Protein AF-A0A822C778-F1 (afdb_monomer_lite)

Foldseek 3Di:
DCVCCQWQVNPPVNQVVQADPVVRDGDDPADPVLVVQVVVCVVPPNDGDDDPPDDLVSNVVVCVVRSPPPVSNCVVCVVVVPHPVNVVQQAPDPVLNVLQCLLQPLPPPPDPCSVVVLVVVVVLLVLLCVLLVVVPPVVVVVCVVCVPDPPDDDDDDDPVVVVNLVSLVVSLVVLVVSLVSNCVSGSDNVVQVPDPLNVLSVLLSVLSVVLNVCVVPPPDDDPPVVVVVNVVSSVSNNCSVVNVVSSDVVNVVVVVVVVVVVVVVVVCVVVVVPD

Radius of gyration: 27.26 Å; chains: 1; bounding box: 58×45×92 Å

Structure (mmCIF, N/CA/C/O backbone):
data_AF-A0A822C778-F1
#
_entry.id   AF-A0A822C778-F1
#
loop_
_atom_site.group_PDB
_atom_site.id
_atom_site.type_symbol
_atom_site.label_atom_id
_atom_site.label_alt_id
_atom_site.label_comp_id
_atom_site.label_asym_id
_atom_site.label_entity_id
_atom_site.label_seq_id
_atom_site.pdbx_PDB_ins_code
_atom_site.Cartn_x
_atom_site.Cartn_y
_atom_site.Cartn_z
_atom_site.occupancy
_atom_site.B_iso_or_equiv
_atom_site.auth_seq_id
_atom_site.auth_comp_id
_atom_site.auth_asym_id
_atom_site.auth_atom_id
_atom_site.pdbx_PDB_model_num
ATOM 1 N N . LEU A 1 1 ? 27.179 4.981 -33.009 1.00 74.81 1 LEU A N 1
ATOM 2 C CA . LEU A 1 1 ? 26.754 3.559 -32.919 1.00 74.81 1 LEU A CA 1
ATOM 3 C C . LEU A 1 1 ? 27.813 2.653 -32.285 1.00 74.81 1 LEU A C 1
ATOM 5 O O . LEU A 1 1 ? 27.517 2.083 -31.249 1.00 74.81 1 LEU A O 1
ATOM 9 N N . LYS A 1 2 ? 29.047 2.562 -32.816 1.00 79.75 2 LYS A N 1
ATOM 10 C CA . LYS A 1 2 ? 30.117 1.688 -32.263 1.00 79.75 2 LYS A CA 1
ATOM 11 C C . LYS A 1 2 ? 30.561 2.001 -30.821 1.00 79.75 2 LYS A C 1
ATOM 13 O O . LYS A 1 2 ? 31.257 1.198 -30.221 1.00 79.75 2 LYS A O 1
ATOM 18 N N . ILE A 1 3 ? 30.145 3.148 -30.284 1.00 81.69 3 ILE A N 1
ATOM 19 C CA . ILE A 1 3 ? 30.421 3.596 -28.910 1.00 81.69 3 ILE A CA 1
ATOM 20 C C . ILE A 1 3 ? 29.820 2.629 -27.872 1.00 81.69 3 ILE A C 1
ATOM 22 O O . ILE A 1 3 ? 30.417 2.424 -26.823 1.00 81.69 3 ILE A O 1
ATOM 26 N N . PHE A 1 4 ? 28.681 1.993 -28.178 1.00 87.06 4 PHE A N 1
ATOM 27 C CA . PHE A 1 4 ? 27.997 1.060 -27.273 1.00 87.06 4 PHE A CA 1
ATOM 28 C C . PHE A 1 4 ? 27.802 -0.312 -27.938 1.00 87.06 4 PHE A C 1
ATOM 30 O O . PHE A 1 4 ? 26.701 -0.608 -28.402 1.00 87.06 4 PHE A O 1
ATOM 37 N N . PRO A 1 5 ? 28.842 -1.160 -28.024 1.00 87.25 5 PRO A N 1
ATOM 38 C CA . PRO A 1 5 ? 28.809 -2.403 -28.803 1.00 87.25 5 PRO A CA 1
ATOM 39 C C . PRO A 1 5 ? 27.816 -3.454 -28.281 1.00 87.25 5 PRO A C 1
ATOM 41 O O . PRO A 1 5 ? 27.383 -4.307 -29.048 1.00 87.25 5 PRO A O 1
ATOM 44 N N . GLU A 1 6 ? 27.416 -3.378 -27.011 1.00 87.75 6 GLU A N 1
ATOM 45 C CA . GLU A 1 6 ? 26.473 -4.324 -26.389 1.00 87.75 6 GLU A CA 1
ATOM 46 C C . GLU A 1 6 ? 25.018 -4.144 -26.858 1.00 87.75 6 GLU A C 1
ATOM 48 O O . GLU A 1 6 ? 24.211 -5.086 -26.871 1.00 87.75 6 GLU A O 1
ATOM 53 N N . THR A 1 7 ? 24.696 -2.926 -27.292 1.00 91.75 7 THR A N 1
ATOM 54 C CA . THR A 1 7 ? 23.357 -2.522 -27.726 1.00 91.75 7 THR A CA 1
ATOM 55 C C . THR A 1 7 ? 22.989 -3.106 -29.090 1.00 91.75 7 THR A C 1
ATOM 57 O O . THR A 1 7 ? 23.858 -3.482 -29.881 1.00 91.75 7 THR A O 1
ATOM 60 N N . LEU A 1 8 ? 21.692 -3.148 -29.413 1.00 92.38 8 LEU A N 1
ATOM 61 C CA . LEU A 1 8 ? 21.212 -3.692 -30.686 1.00 92.38 8 LEU A CA 1
ATOM 62 C C . LEU A 1 8 ? 21.803 -2.937 -31.884 1.00 92.38 8 LEU A C 1
ATOM 64 O O . LEU A 1 8 ? 22.260 -3.567 -32.833 1.00 92.38 8 LEU A O 1
ATOM 68 N N . LEU A 1 9 ? 21.820 -1.600 -31.842 1.00 91.00 9 LEU A N 1
ATOM 69 C CA . LEU A 1 9 ? 22.341 -0.778 -32.942 1.00 91.00 9 LEU A CA 1
ATOM 70 C C . LEU A 1 9 ? 23.875 -0.717 -32.963 1.00 91.00 9 LEU A C 1
ATOM 72 O O . LEU A 1 9 ? 24.475 -0.526 -34.026 1.00 91.00 9 LEU A O 1
ATOM 76 N N . GLY A 1 10 ? 24.529 -0.857 -31.810 1.00 89.00 10 GLY A N 1
ATOM 77 C CA . GLY A 1 10 ? 25.987 -0.893 -31.728 1.00 89.00 10 GLY A CA 1
ATOM 78 C C . GLY A 1 10 ? 26.583 -2.193 -32.259 1.00 89.00 10 GLY A C 1
ATOM 79 O O . GLY A 1 10 ? 27.606 -2.151 -32.946 1.00 89.00 10 GLY A O 1
ATOM 80 N N . ASN A 1 11 ? 25.909 -3.319 -32.023 1.00 91.88 11 ASN A N 1
ATOM 81 C CA . ASN A 1 11 ? 26.338 -4.641 -32.461 1.00 91.88 11 ASN A CA 1
ATOM 82 C C . ASN A 1 11 ? 26.018 -4.880 -33.949 1.00 91.88 11 ASN A C 1
ATOM 84 O O . ASN A 1 11 ? 24.866 -4.777 -34.373 1.00 91.88 11 ASN A O 1
ATOM 88 N N . GLU A 1 12 ? 27.035 -5.204 -34.752 1.00 89.25 12 GLU A N 1
ATOM 89 C CA . GLU A 1 12 ? 26.867 -5.388 -36.200 1.00 89.25 12 GLU A CA 1
ATOM 90 C C . GLU A 1 12 ? 26.022 -6.621 -36.535 1.00 89.25 12 GLU A C 1
ATOM 92 O O . GLU A 1 12 ? 25.148 -6.540 -37.399 1.00 89.25 12 GLU A O 1
ATOM 97 N N . ASP A 1 13 ? 26.216 -7.720 -35.806 1.00 91.19 13 ASP A N 1
ATOM 98 C CA . ASP A 1 13 ? 25.500 -8.977 -36.025 1.00 91.19 13 ASP A CA 1
ATOM 99 C C . ASP A 1 13 ? 24.016 -8.837 -35.678 1.00 91.19 13 ASP A C 1
ATOM 101 O O . ASP A 1 13 ? 23.152 -9.266 -36.446 1.00 91.19 13 ASP A O 1
ATOM 105 N N . LYS A 1 14 ? 23.705 -8.160 -34.562 1.00 90.56 14 LYS A N 1
ATOM 106 C CA . LYS A 1 14 ? 22.314 -7.926 -34.137 1.00 90.56 14 LYS A CA 1
ATOM 107 C C . LYS A 1 14 ? 21.570 -7.011 -35.111 1.00 90.56 14 LYS A C 1
ATOM 109 O O . LYS A 1 14 ? 20.457 -7.342 -35.519 1.00 90.56 14 LYS A O 1
ATOM 114 N N . ARG A 1 15 ? 22.158 -5.875 -35.520 1.00 91.88 15 ARG A N 1
ATOM 115 C CA . ARG A 1 15 ? 21.466 -4.931 -36.421 1.00 91.88 15 ARG A CA 1
ATOM 116 C C . ARG A 1 15 ? 21.325 -5.455 -37.846 1.00 91.88 15 ARG A C 1
ATOM 118 O O . ARG A 1 15 ? 20.373 -5.079 -38.525 1.00 91.88 15 ARG A O 1
ATOM 125 N N . ARG A 1 16 ? 22.232 -6.327 -38.308 1.00 91.44 16 ARG A N 1
ATOM 126 C CA . ARG A 1 16 ? 22.191 -6.901 -39.665 1.00 91.44 16 ARG A CA 1
ATOM 127 C C . ARG A 1 16 ? 20.884 -7.644 -39.945 1.00 91.44 16 ARG A C 1
ATOM 129 O O . ARG A 1 16 ? 20.418 -7.616 -41.079 1.00 91.44 16 ARG A O 1
ATOM 136 N N . LEU A 1 17 ? 20.263 -8.227 -38.917 1.00 91.00 17 LEU A N 1
ATOM 137 C CA . LEU A 1 17 ? 18.956 -8.891 -39.006 1.00 91.00 17 LEU A CA 1
ATOM 138 C C . LEU A 1 17 ? 17.818 -7.951 -39.449 1.00 91.00 17 LEU A C 1
ATOM 140 O O . LEU A 1 17 ? 16.804 -8.421 -39.954 1.00 91.00 17 LEU A O 1
ATOM 144 N N . PHE A 1 18 ? 17.990 -6.637 -39.283 1.00 92.06 18 PHE A N 1
ATOM 145 C CA . PHE A 1 18 ? 16.996 -5.610 -39.609 1.00 92.06 18 PHE A CA 1
ATOM 146 C C . PHE A 1 18 ? 17.342 -4.815 -40.876 1.00 92.06 18 PHE A C 1
ATOM 148 O O . PHE A 1 18 ? 16.690 -3.812 -41.170 1.00 92.06 18 PHE A O 1
ATOM 155 N N . TYR A 1 19 ? 18.382 -5.217 -41.613 1.00 93.44 19 TYR A N 1
ATOM 156 C CA . TYR A 1 19 ? 18.812 -4.527 -42.826 1.00 93.44 19 TYR A CA 1
ATOM 157 C C . TYR A 1 19 ? 17.979 -4.960 -44.037 1.00 93.44 19 TYR A C 1
ATOM 159 O O . TYR A 1 19 ? 17.921 -6.141 -44.380 1.00 93.44 19 TYR A O 1
ATOM 167 N N . ASP A 1 20 ? 17.358 -3.995 -44.710 1.00 93.06 20 ASP A N 1
ATOM 168 C CA . ASP A 1 20 ? 16.656 -4.218 -45.968 1.00 93.06 20 ASP A CA 1
ATOM 169 C C . ASP A 1 20 ? 17.617 -4.005 -47.145 1.00 93.06 20 ASP A C 1
ATOM 171 O O . ASP A 1 20 ? 17.981 -2.875 -47.481 1.00 93.06 20 ASP A O 1
ATOM 175 N N . ASN A 1 21 ? 18.000 -5.103 -47.802 1.00 90.94 21 ASN A N 1
ATOM 176 C CA . ASN A 1 21 ? 18.893 -5.079 -48.964 1.00 90.94 21 ASN A CA 1
ATOM 177 C C . ASN A 1 21 ? 18.329 -4.289 -50.155 1.00 90.94 21 ASN A C 1
ATOM 179 O O . ASN A 1 21 ? 19.109 -3.856 -50.997 1.00 90.94 21 ASN A O 1
ATOM 183 N N . LYS A 1 22 ? 17.003 -4.122 -50.265 1.00 91.62 22 LYS A N 1
ATOM 184 C CA . LYS A 1 22 ? 16.382 -3.405 -51.392 1.00 91.62 22 LYS A CA 1
ATOM 185 C C . LYS A 1 22 ? 16.420 -1.895 -51.203 1.00 91.62 22 LYS A C 1
ATOM 187 O O . LYS A 1 22 ? 16.571 -1.161 -52.172 1.00 91.62 22 LYS A O 1
ATOM 192 N N . LEU A 1 23 ? 16.246 -1.442 -49.964 1.00 90.44 23 LEU A N 1
ATOM 193 C CA . LEU A 1 23 ? 16.168 -0.022 -49.614 1.00 90.44 23 LEU A CA 1
ATOM 194 C C . LEU A 1 23 ? 17.473 0.516 -49.010 1.00 90.44 23 LEU A C 1
ATOM 196 O O . LEU A 1 23 ? 17.565 1.703 -48.712 1.00 90.44 23 LEU A O 1
ATOM 200 N N . HIS A 1 24 ? 18.469 -0.352 -48.821 1.00 91.31 24 HIS A N 1
ATOM 201 C CA . HIS A 1 24 ? 19.757 -0.052 -48.198 1.00 91.31 24 HIS A CA 1
ATOM 202 C C . HIS A 1 24 ? 19.654 0.634 -46.826 1.00 91.31 24 HIS A C 1
ATOM 204 O O . HIS A 1 24 ? 20.524 1.417 -46.443 1.00 91.31 24 HIS A O 1
ATOM 210 N N . LEU A 1 25 ? 18.609 0.314 -46.058 1.00 92.69 25 LEU A N 1
ATOM 211 C CA . LEU A 1 25 ? 18.320 0.919 -44.758 1.00 92.69 25 LEU A CA 1
ATOM 212 C C . LEU A 1 25 ? 17.956 -0.133 -43.714 1.00 92.69 25 LEU A C 1
ATOM 214 O O . LEU A 1 25 ? 17.505 -1.229 -44.041 1.00 92.69 25 LEU A O 1
ATOM 218 N N . TYR A 1 26 ? 18.141 0.214 -42.443 1.00 91.62 26 TYR A N 1
ATOM 219 C CA . TYR A 1 26 ? 17.667 -0.606 -41.332 1.00 91.62 26 TYR A CA 1
ATOM 220 C C . TYR A 1 26 ? 16.214 -0.255 -41.030 1.00 91.62 26 TYR A C 1
ATOM 222 O O . TYR A 1 26 ? 15.892 0.916 -40.818 1.00 91.62 26 TYR A O 1
ATOM 230 N N . ARG A 1 27 ? 15.335 -1.259 -41.003 1.00 91.69 27 ARG A N 1
ATOM 231 C CA . ARG A 1 27 ? 13.906 -1.062 -40.760 1.00 91.69 27 ARG A CA 1
ATOM 232 C C . ARG A 1 27 ? 13.505 -1.636 -39.410 1.00 91.69 27 ARG A C 1
ATOM 234 O O . ARG A 1 27 ? 13.595 -2.837 -39.175 1.00 91.69 27 ARG A O 1
ATOM 241 N N . PHE A 1 28 ? 12.967 -0.768 -38.564 1.00 91.94 28 PHE A N 1
ATOM 242 C CA . PHE A 1 28 ? 12.412 -1.126 -37.265 1.00 91.94 28 PHE A CA 1
ATOM 243 C C . PHE A 1 28 ? 10.936 -0.741 -37.230 1.00 91.94 28 PHE A C 1
ATOM 245 O O . PHE A 1 28 ? 10.589 0.415 -37.456 1.00 91.94 28 PHE A O 1
ATOM 252 N N . ASN A 1 29 ? 10.056 -1.708 -36.965 1.00 89.81 29 ASN A N 1
ATOM 253 C CA . ASN A 1 29 ? 8.624 -1.455 -36.795 1.00 89.81 29 ASN A CA 1
ATOM 254 C C . ASN A 1 29 ? 8.323 -1.211 -35.307 1.00 89.81 29 ASN A C 1
ATOM 256 O O . ASN A 1 29 ? 7.827 -2.098 -34.613 1.00 89.81 29 ASN A O 1
ATOM 260 N N . ARG A 1 30 ? 8.763 -0.056 -34.797 1.00 89.94 30 ARG A N 1
ATOM 261 C CA . ARG A 1 30 ? 8.798 0.298 -33.366 1.00 89.94 30 ARG A CA 1
ATOM 262 C C . ARG A 1 30 ? 8.326 1.736 -33.149 1.00 89.94 30 ARG A C 1
ATOM 264 O O . ARG A 1 30 ? 8.077 2.450 -34.120 1.00 89.94 30 ARG A O 1
ATOM 271 N N . HIS A 1 31 ? 8.182 2.154 -31.892 1.00 86.94 31 HIS A N 1
ATOM 272 C CA . HIS A 1 31 ? 7.591 3.450 -31.570 1.00 86.94 31 HIS A CA 1
ATOM 273 C C . HIS A 1 31 ? 8.491 4.621 -32.033 1.00 86.94 31 HIS A C 1
ATOM 275 O O . HIS A 1 31 ? 9.587 4.799 -31.492 1.00 86.94 31 HIS A O 1
ATOM 281 N N . PRO A 1 32 ? 8.050 5.463 -32.988 1.00 87.56 32 PRO A N 1
ATOM 282 C CA . PRO A 1 32 ? 8.909 6.476 -33.608 1.00 87.56 32 PRO A CA 1
ATOM 283 C C . PRO A 1 32 ? 9.371 7.545 -32.612 1.00 87.56 32 PRO A C 1
ATOM 285 O O . PRO A 1 32 ? 10.554 7.861 -32.560 1.00 87.56 32 PRO A O 1
ATOM 288 N N . SER A 1 33 ? 8.479 8.018 -31.739 1.00 85.31 33 SER A N 1
ATOM 289 C CA . SER A 1 33 ? 8.813 9.032 -30.727 1.00 85.31 33 SER A CA 1
ATOM 290 C C . SER A 1 33 ? 9.803 8.538 -29.662 1.00 85.31 33 SER A C 1
ATOM 292 O O . SER A 1 33 ? 10.497 9.345 -29.059 1.00 85.31 33 SER A O 1
ATOM 294 N N . ILE A 1 34 ? 9.894 7.219 -29.425 1.00 89.81 34 ILE A N 1
ATOM 295 C CA . ILE A 1 34 ? 10.874 6.645 -28.482 1.00 89.81 34 ILE A CA 1
ATOM 296 C C . ILE A 1 34 ? 12.232 6.517 -29.163 1.00 89.81 34 ILE A C 1
ATOM 298 O O . ILE A 1 34 ? 13.269 6.717 -28.534 1.00 89.81 34 ILE A O 1
ATOM 302 N N . PHE A 1 35 ? 12.236 6.216 -30.463 1.00 92.62 35 PHE A N 1
ATOM 303 C CA . PHE A 1 35 ? 13.466 6.086 -31.230 1.00 92.62 35 PHE A CA 1
ATOM 304 C C . PHE A 1 35 ? 14.301 7.372 -31.228 1.00 92.62 35 PHE A C 1
ATOM 306 O O . PHE A 1 35 ? 15.525 7.286 -31.223 1.00 92.62 35 PHE A O 1
ATOM 313 N N . GLU A 1 36 ? 13.676 8.549 -31.150 1.00 88.31 36 GLU A N 1
ATOM 314 C CA . GLU A 1 36 ? 14.391 9.822 -30.977 1.00 88.31 36 GLU A CA 1
ATOM 315 C C . GLU A 1 36 ? 15.251 9.829 -29.707 1.00 88.31 36 GLU A C 1
ATOM 317 O O . GLU A 1 36 ? 16.433 10.168 -29.763 1.00 88.31 36 GLU A O 1
ATOM 322 N N . SER A 1 37 ? 14.708 9.358 -28.582 1.00 87.69 37 SER A N 1
ATOM 323 C CA . SER A 1 37 ? 15.446 9.199 -27.324 1.00 87.69 37 SER A CA 1
ATOM 324 C C . SER A 1 37 ? 16.566 8.168 -27.424 1.00 87.69 37 SER A C 1
ATOM 326 O O . SER A 1 37 ? 17.656 8.377 -26.892 1.00 87.69 37 SER A O 1
ATOM 328 N N . ILE A 1 38 ? 16.315 7.060 -28.126 1.00 90.25 38 ILE A N 1
ATOM 329 C CA . ILE A 1 38 ? 17.324 6.023 -28.371 1.00 90.25 38 ILE A CA 1
ATOM 330 C C . ILE A 1 38 ? 18.462 6.585 -29.217 1.00 90.25 38 ILE A C 1
ATOM 332 O O . ILE A 1 38 ? 19.625 6.362 -28.902 1.00 90.25 38 ILE A O 1
ATOM 336 N N . LEU A 1 39 ? 18.157 7.345 -30.267 1.00 89.06 39 LEU A N 1
ATOM 337 C CA . LEU A 1 39 ? 19.161 7.985 -31.105 1.00 89.06 39 LEU A CA 1
ATOM 338 C C . LEU A 1 39 ? 19.956 9.023 -30.308 1.00 89.06 39 LEU A C 1
ATOM 340 O O . LEU A 1 39 ? 21.185 9.046 -30.393 1.00 89.06 39 LEU A O 1
ATOM 344 N N . TYR A 1 40 ? 19.267 9.825 -29.492 1.00 85.94 40 TYR A N 1
ATOM 345 C CA . TYR A 1 40 ? 19.878 10.815 -28.612 1.00 85.94 40 TYR A CA 1
ATOM 346 C C . TYR A 1 40 ? 20.906 10.185 -27.666 1.00 85.94 40 TYR A C 1
ATOM 348 O O . TYR A 1 40 ? 21.988 10.742 -27.516 1.00 85.94 40 TYR A O 1
ATOM 356 N N . TYR A 1 41 ? 20.636 8.989 -27.138 1.00 87.25 41 TYR A N 1
ATOM 357 C CA . TYR A 1 41 ? 21.581 8.223 -26.317 1.00 87.25 41 TYR A CA 1
ATOM 358 C C . TYR A 1 41 ? 22.898 7.875 -27.035 1.00 87.25 41 TYR A C 1
ATOM 360 O O . TYR A 1 41 ? 23.964 7.863 -26.415 1.00 87.25 41 TYR A O 1
ATOM 368 N N . TYR A 1 42 ? 22.866 7.619 -28.348 1.00 85.94 42 TYR A N 1
ATOM 369 C CA . TYR A 1 42 ? 24.095 7.397 -29.124 1.00 85.94 42 TYR A CA 1
ATOM 370 C C . TYR A 1 42 ? 24.790 8.694 -29.537 1.00 85.94 42 TYR A C 1
ATOM 372 O O . TYR A 1 42 ? 26.001 8.669 -29.761 1.00 85.94 42 TYR A O 1
ATOM 380 N N . LEU A 1 43 ? 24.036 9.785 -29.708 1.00 85.25 43 LEU A N 1
ATOM 381 C CA . LEU A 1 43 ? 24.564 11.101 -30.079 1.00 85.25 43 LEU A CA 1
ATOM 382 C C . LEU A 1 43 ? 25.217 11.801 -28.883 1.00 85.25 43 LEU A C 1
ATOM 384 O O . LEU A 1 43 ? 26.266 12.419 -29.034 1.00 85.25 43 LEU A O 1
ATOM 388 N N . ASN A 1 44 ? 24.614 11.655 -27.706 1.00 79.12 44 ASN A N 1
ATOM 389 C CA . ASN A 1 44 ? 25.070 12.179 -26.428 1.00 79.12 44 ASN A CA 1
ATOM 390 C C . ASN A 1 44 ? 25.370 10.984 -25.521 1.00 79.12 44 ASN A C 1
ATOM 392 O O . ASN A 1 44 ? 24.452 10.462 -24.887 1.00 79.12 44 ASN A O 1
ATOM 396 N N . PRO A 1 45 ? 26.627 10.510 -25.496 1.00 79.56 45 PRO A N 1
ATOM 397 C CA . PRO A 1 45 ? 26.976 9.220 -24.922 1.00 79.56 45 PRO A CA 1
ATOM 398 C C . PRO A 1 45 ? 26.435 9.061 -23.501 1.00 79.56 45 PRO A C 1
ATOM 400 O O . PRO A 1 45 ? 26.861 9.755 -22.583 1.00 79.56 45 PRO A O 1
ATOM 403 N N . GLY A 1 46 ? 25.498 8.129 -23.327 1.00 69.94 46 GLY A N 1
ATOM 404 C CA . GLY A 1 46 ? 24.976 7.773 -22.010 1.00 69.94 46 GLY A CA 1
ATOM 405 C C . GLY A 1 46 ? 23.780 8.599 -21.538 1.00 69.94 46 GLY A C 1
ATOM 406 O O . GLY A 1 46 ? 23.153 8.204 -20.560 1.00 69.94 46 GLY A O 1
ATOM 407 N N . ILE A 1 47 ? 23.419 9.691 -22.220 1.00 77.12 47 ILE A N 1
ATOM 408 C CA . ILE A 1 47 ? 22.274 10.518 -21.827 1.00 77.12 47 ILE A CA 1
ATOM 409 C C . ILE A 1 47 ? 21.014 9.967 -22.483 1.00 77.12 47 ILE A C 1
ATOM 411 O O . ILE A 1 47 ? 20.840 10.034 -23.697 1.00 77.12 47 ILE A O 1
ATOM 415 N N . LEU A 1 48 ? 20.113 9.450 -21.661 1.00 82.88 48 LEU A N 1
ATOM 416 C CA . LEU A 1 48 ? 18.809 8.971 -22.086 1.00 82.88 48 LEU A CA 1
ATOM 417 C C . LEU A 1 48 ? 17.734 9.921 -21.543 1.00 82.88 48 LEU A C 1
ATOM 419 O O . LEU A 1 48 ? 17.873 10.460 -20.453 1.00 82.88 48 LEU A O 1
ATOM 423 N N . ILE A 1 49 ? 16.682 10.185 -22.315 1.00 78.19 49 ILE A N 1
ATOM 424 C CA . ILE A 1 49 ? 15.588 11.071 -21.893 1.00 78.19 49 ILE A CA 1
ATOM 425 C C . ILE A 1 49 ? 14.279 10.422 -22.316 1.00 78.19 49 ILE A C 1
ATOM 427 O O . ILE A 1 49 ? 14.086 10.149 -23.501 1.00 78.19 49 ILE A O 1
ATOM 431 N N . ARG A 1 50 ? 13.369 10.184 -21.371 1.00 81.88 50 ARG A N 1
ATOM 432 C CA . ARG A 1 50 ? 12.024 9.696 -21.686 1.00 81.88 50 ARG A CA 1
ATOM 433 C C . ARG A 1 50 ? 11.161 10.852 -22.208 1.00 81.88 50 ARG A C 1
ATOM 435 O O . ARG A 1 50 ? 11.076 11.880 -21.534 1.00 81.88 50 ARG A O 1
ATOM 442 N N . PRO A 1 51 ? 10.488 10.715 -23.363 1.00 81.25 51 PRO A N 1
ATOM 443 C CA . PRO A 1 51 ? 9.569 11.743 -23.832 1.00 81.25 51 PRO A CA 1
ATOM 444 C C . PRO A 1 51 ? 8.374 11.887 -22.873 1.00 81.25 51 PRO A C 1
ATOM 446 O O . PRO A 1 51 ? 7.850 10.880 -22.393 1.00 81.25 51 PRO A O 1
ATOM 449 N N . PRO A 1 52 ? 7.892 13.114 -22.606 1.00 71.50 52 PRO A N 1
ATOM 450 C CA . PRO A 1 52 ? 6.912 13.369 -21.544 1.00 71.50 52 PRO A CA 1
ATOM 451 C C . PRO A 1 52 ? 5.535 12.742 -21.805 1.00 71.50 52 PRO A C 1
ATOM 453 O O . PRO A 1 52 ? 4.783 12.491 -20.871 1.00 71.50 52 PRO A O 1
ATOM 456 N N . HIS A 1 53 ? 5.208 12.481 -23.071 1.00 77.69 53 HIS A N 1
ATOM 457 C CA . HIS A 1 53 ? 3.948 11.882 -23.515 1.00 77.69 53 HIS A CA 1
ATOM 458 C C . HIS A 1 53 ? 3.989 10.346 -23.566 1.00 77.69 53 HIS A C 1
ATOM 460 O O . HIS A 1 53 ? 3.008 9.726 -23.963 1.00 77.69 53 HIS A O 1
ATOM 466 N N . ILE A 1 54 ? 5.121 9.729 -23.210 1.00 76.62 54 ILE A N 1
ATOM 467 C CA . ILE A 1 54 ? 5.336 8.285 -23.322 1.00 76.62 54 ILE A CA 1
ATOM 468 C C . ILE A 1 54 ? 5.385 7.680 -21.934 1.00 76.62 54 ILE A C 1
ATOM 470 O O . ILE A 1 54 ? 6.188 8.082 -21.095 1.00 76.62 54 ILE A O 1
ATOM 474 N N . GLU A 1 55 ? 4.543 6.685 -21.705 1.00 72.50 55 GLU A N 1
ATOM 475 C CA . GLU A 1 55 ? 4.469 5.964 -20.440 1.00 72.50 55 GLU A CA 1
ATOM 476 C C . GLU A 1 55 ? 5.744 5.164 -20.163 1.00 72.50 55 GLU A C 1
ATOM 478 O O . GLU A 1 55 ? 6.383 4.626 -21.071 1.00 72.50 55 GLU A O 1
ATOM 483 N N . SER A 1 56 ? 6.104 5.061 -18.883 1.00 71.25 56 SER A N 1
ATOM 484 C CA . SER A 1 56 ? 7.338 4.411 -18.446 1.00 71.25 56 SER A CA 1
ATOM 485 C C . SER A 1 56 ? 7.425 2.950 -18.888 1.00 71.25 56 SER A C 1
ATOM 487 O O . SER A 1 56 ? 8.479 2.526 -19.340 1.00 71.25 56 SER A O 1
ATOM 489 N N . GLU A 1 57 ? 6.329 2.185 -18.830 1.00 70.38 57 GLU A N 1
ATOM 490 C CA . GLU A 1 57 ? 6.324 0.764 -19.221 1.00 70.38 57 GLU A CA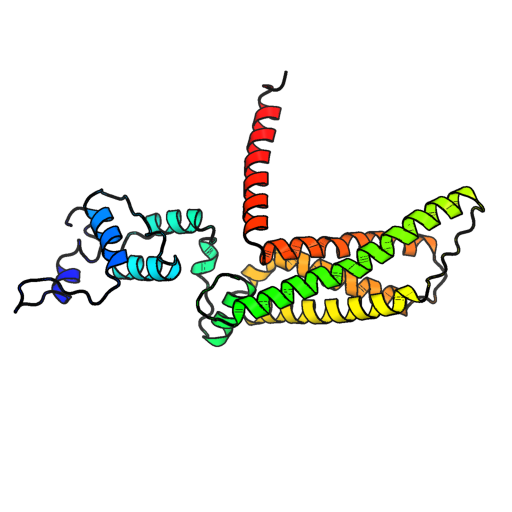 1
ATOM 491 C C . GLU A 1 57 ? 6.648 0.578 -20.712 1.00 70.38 57 GLU A C 1
ATOM 493 O O . GLU A 1 57 ? 7.557 -0.179 -21.053 1.00 70.38 57 GLU A O 1
ATOM 498 N N . ILE A 1 58 ? 6.000 1.356 -21.587 1.00 76.62 58 ILE A N 1
ATOM 499 C CA . ILE A 1 58 ? 6.267 1.353 -23.035 1.00 76.62 58 ILE A CA 1
ATOM 500 C C . ILE A 1 58 ? 7.725 1.750 -23.307 1.00 76.62 58 ILE A C 1
ATOM 502 O O . ILE A 1 58 ? 8.399 1.153 -24.148 1.00 76.62 58 ILE A O 1
ATOM 506 N N . PHE A 1 59 ? 8.235 2.736 -22.566 1.00 84.00 59 PHE A N 1
ATOM 507 C CA . PHE A 1 59 ? 9.623 3.167 -22.673 1.00 84.00 59 PHE A CA 1
ATOM 508 C C . PHE A 1 59 ? 10.607 2.065 -22.246 1.00 84.00 59 PHE A C 1
ATOM 510 O O . PHE A 1 59 ? 11.553 1.791 -22.981 1.00 84.00 59 PHE A O 1
ATOM 517 N N . TYR A 1 60 ? 10.375 1.373 -21.125 1.00 80.81 60 TYR A N 1
ATOM 518 C CA . TYR A 1 60 ? 11.226 0.262 -20.674 1.00 80.81 60 TYR A CA 1
ATOM 519 C C . TYR A 1 60 ? 11.223 -0.922 -21.642 1.00 80.81 60 TYR A C 1
ATOM 521 O O . TYR A 1 60 ? 12.276 -1.515 -21.885 1.00 80.81 60 TYR A O 1
ATOM 529 N N . ASP A 1 61 ? 10.071 -1.259 -22.220 1.00 81.94 61 ASP A N 1
ATOM 530 C CA . ASP A 1 61 ? 9.979 -2.318 -23.225 1.00 81.94 61 ASP A CA 1
ATOM 531 C C . ASP A 1 61 ? 10.770 -1.970 -24.492 1.00 81.94 61 ASP A C 1
ATOM 533 O O . ASP A 1 61 ? 11.403 -2.843 -25.093 1.00 81.94 61 ASP A O 1
ATOM 537 N N . GLU A 1 62 ? 10.803 -0.693 -24.884 1.00 89.12 62 GLU A N 1
ATOM 538 C CA . GLU A 1 62 ? 11.717 -0.224 -25.925 1.00 89.12 62 GLU A CA 1
ATOM 539 C C . GLU A 1 62 ? 13.181 -0.331 -25.490 1.00 89.12 62 GLU A C 1
ATOM 541 O O . GLU A 1 62 ? 13.974 -0.913 -26.225 1.00 89.12 62 GLU A O 1
ATOM 546 N N . LEU A 1 63 ? 13.568 0.141 -24.301 1.00 88.44 63 LEU A N 1
ATOM 547 C CA . LEU A 1 63 ? 14.963 0.047 -23.838 1.00 88.44 63 LEU A CA 1
ATOM 548 C C . LEU A 1 63 ? 15.486 -1.393 -23.815 1.00 88.44 63 LEU A C 1
ATOM 550 O O . LEU A 1 63 ? 16.619 -1.642 -24.237 1.00 88.44 63 LEU A O 1
ATOM 554 N N . ARG A 1 64 ? 14.639 -2.344 -23.404 1.00 86.81 64 ARG A N 1
ATOM 555 C CA . ARG A 1 64 ? 14.930 -3.781 -23.470 1.00 86.81 64 ARG A CA 1
ATOM 556 C C . ARG A 1 64 ? 15.126 -4.259 -24.902 1.00 86.81 64 ARG A C 1
ATOM 558 O O . ARG A 1 64 ? 16.102 -4.955 -25.166 1.00 86.81 64 ARG A O 1
ATOM 565 N N . PHE A 1 65 ? 14.240 -3.872 -25.821 1.00 90.25 65 PHE A N 1
ATOM 566 C CA . PHE A 1 65 ? 14.368 -4.212 -27.240 1.00 90.25 65 PHE A CA 1
ATOM 567 C C . PHE A 1 65 ? 15.676 -3.682 -27.844 1.00 90.25 65 PHE A C 1
ATOM 569 O O . PHE A 1 65 ? 16.343 -4.388 -28.595 1.00 90.25 65 PHE A O 1
ATOM 576 N N . TRP A 1 66 ? 16.072 -2.456 -27.498 1.00 91.38 66 TRP A N 1
ATOM 577 C CA . TRP A 1 66 ? 17.301 -1.836 -27.997 1.00 91.38 66 TRP A CA 1
ATOM 578 C C . TRP A 1 66 ? 18.575 -2.319 -27.282 1.00 91.38 66 TRP A C 1
ATOM 580 O O . TRP A 1 66 ? 19.675 -1.897 -27.655 1.00 91.38 66 TRP A O 1
ATOM 590 N N . ASN A 1 67 ? 18.453 -3.221 -26.299 1.00 89.94 67 ASN A N 1
ATOM 591 C CA . ASN A 1 67 ? 19.540 -3.694 -25.439 1.00 89.94 67 ASN A CA 1
ATOM 592 C C . ASN A 1 67 ? 20.317 -2.536 -24.780 1.00 89.94 67 ASN A C 1
ATOM 594 O O . ASN A 1 67 ? 21.547 -2.571 -24.713 1.00 89.94 67 ASN A O 1
ATOM 598 N N . ILE A 1 68 ? 19.619 -1.490 -24.327 1.00 88.50 68 ILE A N 1
ATOM 599 C CA . ILE A 1 68 ? 20.238 -0.421 -23.532 1.00 88.50 68 ILE A CA 1
ATOM 600 C C . ILE A 1 68 ? 20.590 -0.980 -22.145 1.00 88.50 68 ILE A C 1
ATOM 602 O O . ILE A 1 68 ? 19.859 -1.809 -21.606 1.00 88.50 68 ILE A O 1
ATOM 606 N N . ASN A 1 69 ? 21.740 -0.567 -21.602 1.00 80.69 69 ASN A N 1
ATOM 607 C CA . ASN A 1 69 ? 22.318 -1.134 -20.381 1.00 80.69 69 ASN A CA 1
ATOM 608 C C . ASN A 1 69 ? 21.330 -1.118 -19.200 1.00 80.69 69 ASN A C 1
ATOM 610 O O . ASN A 1 69 ? 20.666 -0.105 -18.965 1.00 80.69 69 ASN A O 1
ATOM 614 N N . GLU A 1 70 ? 21.278 -2.215 -18.436 1.00 68.50 70 GLU A N 1
ATOM 615 C CA . GLU A 1 70 ? 20.371 -2.346 -17.292 1.00 68.50 70 GLU A CA 1
ATOM 616 C C . GLU A 1 70 ? 20.606 -1.252 -16.258 1.00 68.50 70 GLU A C 1
ATOM 618 O O . GLU A 1 70 ? 19.628 -0.653 -15.832 1.00 68.50 70 GLU A O 1
ATOM 623 N N . SER A 1 71 ? 21.862 -0.891 -15.971 1.00 68.50 71 SER A N 1
ATOM 624 C CA . SER A 1 71 ? 22.211 0.135 -14.976 1.00 68.50 71 SER A CA 1
ATOM 625 C C . SER A 1 71 ? 21.607 1.519 -15.247 1.00 68.50 71 SER A C 1
ATOM 627 O O . SER A 1 71 ? 21.331 2.263 -14.314 1.00 68.50 71 SER A O 1
ATOM 629 N N . LEU A 1 72 ? 21.373 1.874 -16.515 1.00 67.69 72 LEU A N 1
ATOM 630 C CA . LEU A 1 72 ? 20.703 3.127 -16.879 1.00 67.69 72 LEU A CA 1
ATOM 631 C C . LEU A 1 72 ? 19.188 3.012 -16.758 1.00 67.69 72 LEU A C 1
ATOM 633 O O . LEU A 1 72 ? 18.527 3.999 -16.469 1.00 67.69 72 LEU A O 1
ATOM 637 N N . MET A 1 73 ? 18.617 1.823 -16.963 1.00 65.38 73 MET A N 1
ATOM 638 C CA . MET A 1 73 ? 17.201 1.609 -16.667 1.00 65.38 73 MET A CA 1
ATOM 639 C C . MET A 1 73 ? 16.941 1.790 -15.170 1.00 65.38 73 MET A C 1
ATOM 641 O O . MET A 1 73 ? 15.897 2.322 -14.811 1.00 65.38 73 MET A O 1
ATOM 645 N N . GLU A 1 74 ? 17.897 1.423 -14.311 1.00 59.50 74 GLU A N 1
ATOM 646 C CA . GLU A 1 74 ? 17.746 1.542 -12.858 1.00 59.50 74 GLU A CA 1
ATOM 647 C C . GLU A 1 74 ? 17.543 3.001 -12.409 1.00 59.50 74 GLU A C 1
ATOM 649 O O . GLU A 1 74 ? 16.656 3.275 -11.605 1.00 59.50 74 GLU A O 1
ATOM 654 N N . THR A 1 75 ? 18.253 3.958 -13.015 1.00 62.66 75 THR A N 1
ATOM 655 C CA . THR A 1 75 ? 18.115 5.386 -12.679 1.00 62.66 75 THR A CA 1
ATOM 656 C C . THR A 1 75 ? 16.755 5.966 -13.083 1.00 62.66 75 THR A C 1
ATOM 658 O O . THR A 1 75 ? 16.163 6.728 -12.326 1.00 62.66 75 THR A O 1
ATOM 661 N N . PHE A 1 76 ? 16.199 5.572 -14.238 1.00 61.34 76 PHE A N 1
ATOM 662 C CA . PHE A 1 76 ? 14.845 6.011 -14.623 1.00 61.34 76 PHE A CA 1
ATOM 663 C C . PHE A 1 76 ? 13.766 5.397 -13.736 1.00 61.34 76 PHE A C 1
ATOM 665 O O . PHE A 1 76 ? 12.727 6.014 -13.509 1.00 61.34 76 PHE A O 1
ATOM 672 N N . ILE A 1 77 ? 13.997 4.181 -13.238 1.00 56.94 77 ILE A N 1
ATOM 673 C CA . ILE A 1 77 ? 13.065 3.487 -12.349 1.00 56.94 77 ILE A CA 1
ATOM 674 C C . ILE A 1 77 ? 13.028 4.191 -10.982 1.00 56.94 77 ILE A C 1
ATOM 676 O O . ILE A 1 77 ? 11.947 4.362 -10.410 1.00 56.94 77 ILE A O 1
ATOM 680 N N . GLU A 1 78 ? 14.184 4.659 -10.499 1.00 51.44 78 GLU A N 1
ATOM 681 C CA . GLU A 1 78 ? 14.300 5.506 -9.307 1.00 51.44 78 GLU A CA 1
ATOM 682 C C . GLU A 1 78 ? 13.582 6.856 -9.478 1.00 51.44 78 GLU A C 1
ATOM 684 O O . GLU A 1 78 ? 12.796 7.233 -8.600 1.00 51.44 78 GLU A O 1
ATOM 689 N N . ASP A 1 79 ? 13.759 7.525 -10.623 1.00 53.81 79 ASP A N 1
ATOM 690 C CA . ASP A 1 79 ? 13.094 8.797 -10.956 1.00 53.81 79 ASP A CA 1
ATOM 691 C C . ASP A 1 79 ? 11.569 8.651 -11.113 1.00 53.81 79 ASP A C 1
ATOM 693 O O . ASP A 1 79 ? 10.797 9.478 -10.618 1.00 53.81 79 ASP A O 1
ATOM 697 N N . ASP A 1 80 ? 11.105 7.559 -11.732 1.00 53.66 80 ASP A N 1
ATOM 698 C CA . ASP A 1 80 ? 9.681 7.220 -11.853 1.00 53.66 80 ASP A CA 1
ATOM 699 C C . ASP A 1 80 ? 9.093 6.648 -10.544 1.00 53.66 80 ASP A C 1
ATOM 701 O O . ASP A 1 80 ? 7.896 6.345 -10.465 1.00 53.66 80 ASP A O 1
ATOM 705 N N . MET A 1 81 ? 9.902 6.544 -9.481 1.00 52.16 81 MET A N 1
ATOM 706 C CA . MET A 1 81 ? 9.501 6.128 -8.134 1.00 52.16 81 MET A CA 1
ATOM 707 C C . MET A 1 81 ? 8.852 4.734 -8.079 1.00 52.16 81 MET A C 1
ATOM 709 O O . MET A 1 81 ? 8.112 4.430 -7.134 1.00 52.16 81 MET A O 1
ATOM 713 N N . ILE A 1 82 ? 9.128 3.873 -9.059 1.00 51.28 82 ILE A N 1
ATOM 714 C CA . ILE A 1 82 ? 8.765 2.457 -9.013 1.00 51.28 82 ILE A CA 1
ATOM 715 C C . ILE A 1 82 ? 9.945 1.757 -8.332 1.00 51.28 82 ILE A C 1
ATOM 717 O O . ILE A 1 82 ? 11.055 1.871 -8.822 1.00 51.28 82 ILE A O 1
ATOM 721 N N . PRO A 1 83 ? 9.796 1.056 -7.198 1.00 46.59 83 PRO A N 1
ATOM 722 C CA . PRO A 1 83 ? 10.937 0.355 -6.611 1.00 46.59 83 PRO A CA 1
ATOM 723 C C . PRO A 1 83 ? 11.512 -0.657 -7.618 1.00 46.59 83 PRO A C 1
ATOM 725 O O . PRO A 1 83 ? 10.754 -1.427 -8.206 1.00 46.59 83 PRO A O 1
ATOM 728 N N . LEU A 1 84 ? 12.832 -0.680 -7.815 1.00 41.78 84 LEU A N 1
ATOM 729 C CA . LEU A 1 84 ? 13.512 -1.595 -8.747 1.00 41.78 84 LEU A CA 1
ATOM 730 C C . LEU A 1 84 ? 13.132 -3.068 -8.544 1.00 41.78 84 LEU A C 1
ATOM 732 O O . LEU A 1 84 ? 12.914 -3.819 -9.499 1.00 41.78 84 LEU A O 1
ATOM 736 N N . ASP A 1 85 ? 12.984 -3.462 -7.281 1.00 44.16 85 ASP A N 1
ATOM 737 C CA . ASP A 1 85 ? 12.629 -4.825 -6.889 1.00 44.16 85 ASP A CA 1
ATOM 738 C C . ASP A 1 85 ? 11.221 -5.229 -7.347 1.00 44.16 85 ASP A C 1
ATOM 740 O O . ASP A 1 85 ? 10.925 -6.406 -7.542 1.00 44.16 85 ASP A O 1
ATOM 744 N N . ASN A 1 86 ? 10.344 -4.258 -7.585 1.00 45.56 86 ASN A N 1
ATOM 745 C CA . ASN A 1 86 ? 8.921 -4.476 -7.802 1.00 45.56 86 ASN A CA 1
ATOM 746 C C . ASN A 1 86 ? 8.553 -4.806 -9.262 1.00 45.56 86 ASN A C 1
ATOM 748 O O . ASN A 1 86 ? 7.538 -5.468 -9.495 1.00 45.56 86 ASN A O 1
ATOM 752 N N . ILE A 1 87 ? 9.383 -4.414 -10.238 1.00 49.12 87 ILE A N 1
ATOM 753 C CA . ILE A 1 87 ? 9.194 -4.743 -11.667 1.00 49.12 87 ILE A CA 1
ATOM 754 C C . ILE A 1 87 ? 9.758 -6.141 -11.989 1.00 49.12 87 ILE A C 1
ATOM 756 O O . ILE A 1 87 ? 9.230 -6.842 -12.856 1.00 49.12 87 ILE A O 1
ATOM 760 N N . ARG A 1 88 ? 10.801 -6.593 -11.269 1.00 48.38 88 ARG A N 1
ATOM 761 C CA . ARG A 1 88 ? 11.442 -7.907 -11.490 1.00 48.38 88 ARG A CA 1
ATOM 762 C C . ARG A 1 88 ? 10.581 -9.098 -11.047 1.00 48.38 88 ARG A C 1
ATOM 764 O O . ARG A 1 88 ? 10.788 -10.204 -11.542 1.00 48.38 88 ARG A O 1
ATOM 771 N N . PHE A 1 89 ? 9.587 -8.897 -10.178 1.00 58.66 89 PHE A N 1
ATOM 772 C CA . PHE A 1 89 ? 8.722 -9.969 -9.669 1.00 58.66 89 PHE A CA 1
ATOM 773 C C . PHE A 1 89 ? 7.255 -9.766 -10.074 1.00 58.66 89 PHE A C 1
ATOM 775 O O . PHE A 1 89 ? 6.385 -9.541 -9.241 1.00 58.66 89 PHE A O 1
ATOM 782 N N . LEU A 1 90 ? 6.942 -9.876 -11.364 1.00 67.38 90 LEU A N 1
ATOM 783 C CA . LEU A 1 90 ? 5.550 -10.017 -11.803 1.00 67.38 90 LEU A CA 1
ATOM 784 C C . LEU A 1 90 ? 5.151 -11.500 -11.749 1.00 67.38 90 LEU A C 1
ATOM 786 O O . LEU A 1 90 ? 5.921 -12.352 -12.201 1.00 67.38 90 LEU A O 1
ATOM 790 N N . PRO A 1 91 ? 3.960 -11.852 -11.232 1.00 73.12 91 PRO A N 1
ATOM 791 C CA . PRO A 1 91 ? 3.486 -13.229 -11.301 1.00 73.12 91 PRO A CA 1
ATOM 792 C C . PRO A 1 91 ? 3.386 -13.684 -12.770 1.00 73.12 91 PRO A C 1
ATOM 794 O O . PRO A 1 91 ? 3.057 -12.902 -13.674 1.00 73.12 91 PRO A O 1
ATOM 797 N N . ALA A 1 92 ? 3.713 -14.957 -13.010 1.00 71.44 92 ALA A N 1
ATOM 798 C CA . ALA A 1 92 ? 3.721 -15.547 -14.350 1.00 71.44 92 ALA A CA 1
ATOM 799 C C . ALA A 1 92 ? 2.309 -15.596 -14.957 1.00 71.44 92 ALA A C 1
ATOM 801 O O . ALA A 1 92 ? 2.119 -15.282 -16.131 1.00 71.44 92 ALA A O 1
ATOM 802 N N . GLU A 1 93 ? 1.317 -15.917 -14.127 1.00 77.88 93 GLU A N 1
ATOM 803 C CA . GLU A 1 93 ? -0.084 -16.020 -14.526 1.00 77.88 93 GLU A CA 1
ATOM 804 C C . GLU A 1 93 ? -0.696 -14.657 -14.866 1.00 77.88 93 GLU A C 1
ATOM 806 O O . GLU A 1 93 ? -0.611 -13.706 -14.081 1.00 77.88 93 GLU A O 1
ATOM 811 N N . LYS A 1 94 ? -1.394 -14.581 -16.008 1.00 79.19 94 LYS A N 1
ATOM 812 C CA . LYS A 1 94 ? -2.005 -13.337 -16.513 1.00 79.19 94 LYS A CA 1
ATOM 813 C C . LYS A 1 94 ? -3.005 -12.731 -15.526 1.00 79.19 94 LYS A C 1
ATOM 815 O O . LYS A 1 94 ? -2.940 -11.540 -15.246 1.00 79.19 94 LYS A O 1
ATOM 820 N N . TRP A 1 95 ? -3.895 -13.542 -14.955 1.00 80.44 95 TRP A N 1
ATOM 821 C CA . TRP A 1 95 ? -4.922 -13.065 -14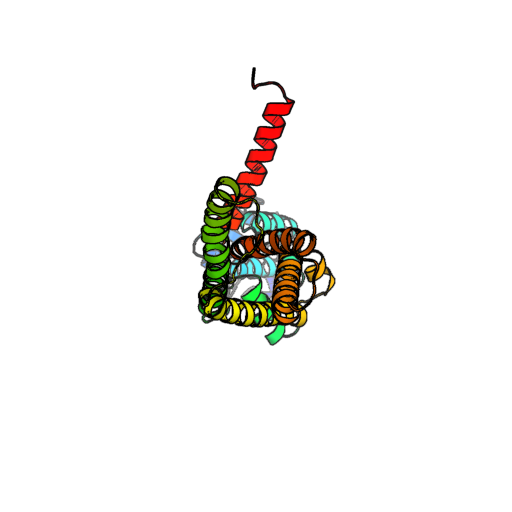.022 1.00 80.44 95 TRP A CA 1
ATOM 822 C C . TRP A 1 95 ? -4.325 -12.575 -12.693 1.00 80.44 95 TRP A C 1
ATOM 824 O O . TRP A 1 95 ? -4.725 -11.524 -12.195 1.00 80.44 95 TRP A O 1
ATOM 834 N N . ARG A 1 96 ? -3.308 -13.270 -12.154 1.00 84.00 96 ARG A N 1
ATOM 835 C CA . ARG A 1 96 ? -2.581 -12.823 -10.949 1.00 84.00 96 ARG A CA 1
ATOM 836 C C . ARG A 1 96 ? -1.882 -11.502 -11.204 1.00 84.00 96 ARG A C 1
ATOM 838 O O . ARG A 1 96 ? -1.918 -10.627 -10.349 1.00 84.00 96 ARG A O 1
ATOM 845 N N . ARG A 1 97 ? -1.289 -11.342 -12.389 1.00 78.81 97 ARG A N 1
ATOM 846 C CA . ARG A 1 97 ? -0.618 -10.105 -12.786 1.00 78.81 97 ARG A CA 1
ATOM 847 C C . ARG A 1 97 ? -1.581 -8.934 -12.854 1.00 78.81 97 ARG A C 1
ATOM 849 O O . ARG A 1 97 ? -1.234 -7.881 -12.343 1.00 78.81 97 ARG A O 1
ATOM 856 N N . ILE A 1 98 ? -2.769 -9.132 -13.423 1.00 75.75 98 ILE A N 1
ATOM 857 C CA . ILE A 1 98 ? -3.809 -8.098 -13.483 1.00 75.75 98 ILE A CA 1
ATOM 858 C C . ILE A 1 98 ? -4.186 -7.659 -12.065 1.00 75.75 98 ILE A C 1
ATOM 860 O O . ILE A 1 98 ? -4.032 -6.489 -11.737 1.00 75.75 98 ILE A O 1
ATOM 864 N N . ILE A 1 99 ? -4.572 -8.596 -11.191 1.00 82.44 99 ILE A N 1
ATOM 865 C CA . ILE A 1 99 ? -4.989 -8.281 -9.812 1.00 82.44 99 ILE A CA 1
ATOM 866 C C . ILE A 1 99 ? -3.855 -7.606 -9.026 1.00 82.44 99 ILE A C 1
ATOM 868 O O . ILE A 1 99 ? -4.074 -6.591 -8.364 1.00 82.44 99 ILE A O 1
ATOM 872 N N . TRP A 1 100 ? -2.636 -8.141 -9.126 1.00 81.19 100 TRP A N 1
ATOM 873 C CA . TRP A 1 100 ? -1.460 -7.589 -8.457 1.00 81.19 100 TRP A CA 1
ATOM 874 C C . TRP A 1 100 ? -1.154 -6.171 -8.942 1.00 81.19 100 TRP A C 1
ATOM 876 O O . TRP A 1 100 ? -0.939 -5.276 -8.124 1.00 81.19 100 TRP A O 1
ATOM 886 N N . LYS A 1 101 ? -1.186 -5.949 -10.266 1.00 74.81 101 LYS A N 1
ATOM 887 C CA . LYS A 1 101 ? -0.964 -4.631 -10.864 1.00 74.81 101 LYS A CA 1
ATOM 888 C C . LYS A 1 101 ? -2.018 -3.630 -10.398 1.00 74.81 101 LYS A C 1
ATOM 890 O O . LYS A 1 101 ? -1.648 -2.570 -9.906 1.00 74.81 101 LYS A O 1
ATOM 895 N N . THR A 1 102 ? -3.298 -3.993 -10.452 1.00 77.25 102 THR A N 1
ATOM 896 C CA . THR A 1 102 ? -4.404 -3.114 -10.048 1.00 77.25 102 THR A CA 1
ATOM 897 C C . THR A 1 102 ? -4.330 -2.706 -8.574 1.00 77.25 102 THR A C 1
ATOM 899 O O . THR A 1 102 ? -4.562 -1.544 -8.252 1.00 77.25 102 THR A O 1
ATOM 902 N N . LEU A 1 103 ? -3.987 -3.631 -7.670 1.00 77.75 103 LEU A N 1
ATOM 903 C CA . LEU A 1 103 ? -3.975 -3.356 -6.228 1.00 77.75 103 LEU A CA 1
ATOM 904 C C . LEU A 1 103 ? -2.690 -2.665 -5.740 1.00 77.75 103 LEU A C 1
ATOM 906 O O . LEU A 1 103 ? -2.746 -1.888 -4.787 1.00 77.75 103 LEU A O 1
ATOM 910 N N . MET A 1 104 ? -1.537 -2.934 -6.363 1.00 74.00 104 MET A N 1
ATOM 911 C CA . MET A 1 104 ? -0.242 -2.383 -5.926 1.00 74.00 104 MET A CA 1
ATOM 912 C C . MET A 1 104 ? 0.183 -1.135 -6.715 1.00 74.00 104 MET A C 1
ATOM 914 O O . MET A 1 104 ? 0.834 -0.246 -6.151 1.00 74.00 104 MET A O 1
ATOM 918 N N . TYR A 1 105 ? -0.212 -1.036 -7.989 1.00 69.19 105 TYR A N 1
ATOM 919 C CA . TYR A 1 105 ? 0.167 0.041 -8.909 1.00 69.19 105 TYR A CA 1
ATOM 920 C C . TYR A 1 105 ? -1.079 0.735 -9.470 1.00 69.19 105 TYR A C 1
ATOM 922 O O . TYR A 1 105 ? -1.534 0.416 -10.573 1.00 69.19 105 TYR A O 1
ATOM 930 N N . PRO A 1 106 ? -1.614 1.734 -8.744 1.00 60.59 106 PRO A N 1
ATOM 931 C CA . PRO A 1 106 ? -2.873 2.377 -9.098 1.00 60.59 106 PRO A CA 1
ATOM 932 C C . PRO A 1 106 ? -2.869 3.140 -10.437 1.00 60.59 106 PRO A C 1
ATOM 934 O O . PRO A 1 106 ? -3.922 3.515 -10.929 1.00 60.59 106 PRO A O 1
ATOM 937 N N . LYS A 1 107 ? -1.692 3.368 -11.032 1.00 59.25 107 LYS A N 1
ATOM 938 C CA . LYS A 1 107 ? -1.508 4.011 -12.345 1.00 59.25 107 LYS A CA 1
ATOM 939 C C . LYS A 1 107 ? -1.177 3.029 -13.479 1.00 59.25 107 LYS A C 1
ATOM 941 O O . LYS A 1 107 ? -0.738 3.467 -14.534 1.00 59.25 107 LYS A O 1
ATOM 946 N N . SER A 1 108 ? -1.298 1.717 -13.269 1.00 53.94 108 SER A N 1
ATOM 947 C CA . SER A 1 108 ? -1.021 0.755 -14.345 1.00 53.94 108 SER A CA 1
ATOM 948 C C . SER A 1 108 ? -2.065 0.898 -15.463 1.00 53.94 108 SER A C 1
ATOM 950 O O . SER A 1 108 ? -3.245 0.624 -15.261 1.00 53.94 108 SER A O 1
ATOM 952 N N . ILE A 1 109 ? -1.617 1.365 -16.633 1.00 52.47 109 ILE A N 1
ATOM 953 C CA . ILE A 1 109 ? -2.450 1.753 -17.786 1.00 52.47 109 ILE A CA 1
ATOM 954 C C . ILE A 1 109 ? -3.203 0.565 -18.413 1.00 52.47 109 ILE A C 1
ATOM 956 O O . ILE A 1 109 ? -4.212 0.740 -19.092 1.00 52.47 109 ILE A O 1
ATOM 960 N N . ASP A 1 110 ? -2.784 -0.664 -18.108 1.00 56.28 110 ASP A N 1
ATOM 961 C CA . ASP A 1 110 ? -3.284 -1.891 -18.733 1.00 56.28 110 ASP A CA 1
ATOM 962 C C . ASP A 1 110 ? -4.783 -2.186 -18.510 1.00 56.28 110 ASP A C 1
ATOM 964 O O . ASP A 1 110 ? -5.326 -3.081 -19.164 1.00 56.28 110 ASP A O 1
ATOM 968 N N . PHE A 1 111 ? -5.474 -1.497 -17.585 1.00 59.59 111 PHE A N 1
ATOM 969 C CA . PHE A 1 111 ? -6.875 -1.801 -17.276 1.00 59.59 111 PHE A CA 1
ATOM 970 C C . PHE A 1 111 ? -7.729 -0.559 -16.946 1.00 59.59 111 PHE A C 1
ATOM 972 O O . PHE A 1 111 ? -7.532 0.040 -15.887 1.00 59.59 111 PHE A O 1
ATOM 979 N N . PRO A 1 112 ? -8.754 -0.212 -17.754 1.00 62.22 112 PRO A N 1
ATOM 980 C CA . PRO A 1 112 ? -9.562 0.999 -17.548 1.00 62.22 112 PRO A CA 1
ATOM 981 C C . PRO A 1 112 ? -10.422 0.956 -16.274 1.00 62.22 112 PRO A C 1
ATOM 983 O O . PRO A 1 112 ? -10.776 1.992 -15.726 1.00 62.22 112 PRO A O 1
ATOM 986 N N . TYR A 1 113 ? -10.737 -0.235 -15.753 1.00 69.69 113 TYR A N 1
ATOM 987 C CA . TYR A 1 113 ? -11.480 -0.369 -14.494 1.00 69.69 113 TYR A CA 1
ATOM 988 C C . TYR A 1 113 ? -10.588 -0.272 -13.249 1.00 69.69 113 TYR A C 1
ATOM 990 O O . TYR A 1 113 ? -11.114 -0.273 -12.135 1.00 69.69 113 TYR A O 1
ATOM 998 N N . SER A 1 114 ? -9.259 -0.208 -13.401 1.00 72.19 114 SER A N 1
ATOM 999 C CA 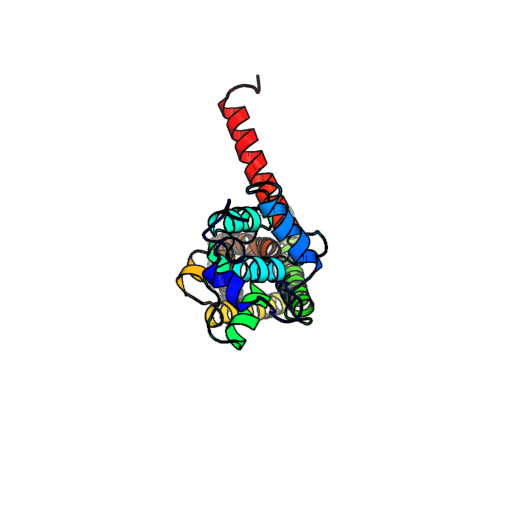. SER A 1 114 ? -8.346 -0.106 -12.257 1.00 72.19 114 SER A CA 1
ATOM 1000 C C . SER A 1 114 ? -8.645 1.142 -11.426 1.00 72.19 114 SER A C 1
ATOM 1002 O O . SER A 1 114 ? -8.818 1.030 -10.214 1.00 72.19 114 SER A O 1
ATOM 1004 N N . GLU A 1 115 ? -8.834 2.292 -12.076 1.00 76.56 115 GLU A N 1
ATOM 1005 C CA . GLU A 1 115 ? -9.169 3.569 -11.437 1.00 76.56 115 GLU A CA 1
ATOM 1006 C C . GLU A 1 115 ? -10.459 3.498 -10.616 1.00 76.56 115 GLU A C 1
ATOM 1008 O O . GLU A 1 115 ? -10.519 4.028 -9.506 1.00 76.56 115 GLU A O 1
ATOM 1013 N N . LEU A 1 116 ? -11.471 2.785 -11.119 1.00 81.38 116 LEU A N 1
ATOM 1014 C CA . LEU A 1 116 ? -12.725 2.573 -10.399 1.00 81.38 116 LEU A CA 1
ATOM 1015 C C . LEU A 1 116 ? -12.509 1.712 -9.154 1.00 81.38 116 LEU A C 1
ATOM 1017 O O . LEU A 1 116 ? -12.966 2.082 -8.075 1.00 81.38 116 LEU A O 1
ATOM 1021 N N . VAL A 1 117 ? -11.776 0.601 -9.271 1.00 82.31 117 VAL A N 1
ATOM 1022 C CA . VAL A 1 117 ? -11.458 -0.270 -8.127 1.00 82.31 117 VAL A CA 1
ATOM 1023 C C . VAL A 1 117 ? -10.688 0.513 -7.061 1.00 82.31 117 VAL A C 1
ATOM 1025 O O . VAL A 1 117 ? -11.068 0.507 -5.890 1.00 82.31 117 VAL A O 1
ATOM 1028 N N . ILE A 1 118 ? -9.670 1.272 -7.457 1.00 81.62 118 ILE A N 1
ATOM 1029 C CA . ILE A 1 118 ? -8.882 2.111 -6.545 1.00 81.62 118 ILE A CA 1
ATOM 1030 C C . ILE A 1 118 ? -9.757 3.188 -5.902 1.00 81.62 118 ILE A C 1
ATOM 1032 O O . ILE A 1 118 ? -9.693 3.386 -4.689 1.00 81.62 118 ILE A O 1
ATOM 1036 N N . GLY A 1 119 ? -10.614 3.845 -6.686 1.00 85.94 119 GLY A N 1
ATOM 1037 C CA . GLY A 1 119 ? -11.587 4.816 -6.195 1.00 85.94 119 GLY A CA 1
ATOM 1038 C C . GLY A 1 119 ? -12.514 4.211 -5.141 1.00 85.94 119 GLY A C 1
ATOM 1039 O O . GLY A 1 119 ? -12.704 4.803 -4.079 1.00 85.94 119 GLY A O 1
ATOM 1040 N N . THR A 1 120 ? -13.017 2.992 -5.368 1.00 84.69 120 THR A N 1
ATOM 1041 C CA . THR A 1 120 ? -13.838 2.281 -4.376 1.00 84.69 120 THR A CA 1
ATOM 1042 C C . THR A 1 120 ? -13.058 1.932 -3.107 1.00 84.69 120 THR A C 1
ATOM 1044 O O . THR A 1 120 ? -13.594 2.097 -2.012 1.00 84.69 120 THR A O 1
ATOM 1047 N N . CYS A 1 121 ? -11.781 1.544 -3.208 1.00 86.19 121 CYS A N 1
ATOM 1048 C CA . CYS A 1 121 ? -10.914 1.296 -2.051 1.00 86.19 121 CYS A CA 1
ATOM 1049 C C . CYS A 1 121 ? -10.632 2.572 -1.243 1.00 86.19 121 CYS A C 1
ATOM 1051 O O . CYS A 1 121 ? -10.670 2.546 -0.008 1.00 86.19 121 CYS A O 1
ATOM 1053 N N . ILE A 1 122 ? -10.387 3.701 -1.917 1.00 88.75 122 ILE A N 1
ATOM 1054 C CA . ILE A 1 122 ? -10.225 5.013 -1.275 1.00 88.75 122 ILE A CA 1
ATOM 1055 C C . ILE A 1 122 ? -11.511 5.391 -0.538 1.00 88.75 122 ILE A C 1
ATOM 1057 O O . ILE A 1 122 ? -11.461 5.708 0.650 1.00 88.75 122 ILE A O 1
ATOM 1061 N N . LEU A 1 123 ? -12.663 5.309 -1.210 1.00 90.12 123 LEU A N 1
ATOM 1062 C CA . LEU A 1 123 ? -13.962 5.625 -0.614 1.00 90.12 123 LEU A CA 1
ATOM 1063 C C . LEU A 1 123 ? -14.264 4.727 0.589 1.00 90.12 123 LEU A C 1
ATOM 1065 O O . LEU A 1 123 ? -14.638 5.235 1.642 1.00 90.12 123 LEU A O 1
ATOM 1069 N N . ALA A 1 124 ? -14.031 3.416 0.482 1.00 89.56 124 ALA A N 1
ATOM 1070 C CA . ALA A 1 124 ? -14.202 2.482 1.594 1.00 89.56 124 ALA A CA 1
ATOM 1071 C C . ALA A 1 124 ? -13.284 2.824 2.781 1.00 89.56 124 ALA A C 1
ATOM 1073 O O . ALA A 1 124 ? -13.712 2.768 3.934 1.00 89.56 124 ALA A O 1
ATOM 1074 N N . THR A 1 125 ? -12.042 3.236 2.507 1.00 90.25 125 THR A N 1
ATOM 1075 C CA . THR A 1 125 ? -11.095 3.680 3.541 1.00 90.25 125 THR A CA 1
ATOM 1076 C C . THR A 1 125 ? -11.600 4.947 4.234 1.00 90.25 125 THR A C 1
ATOM 1078 O O . THR A 1 125 ? -11.654 4.981 5.461 1.00 90.25 125 THR A O 1
ATOM 1081 N N . LEU A 1 126 ? -12.046 5.957 3.483 1.00 90.81 126 LEU A N 1
ATOM 1082 C CA . LEU A 1 126 ? -12.577 7.206 4.043 1.00 90.81 126 LEU A CA 1
ATOM 1083 C C . LEU A 1 126 ? -13.853 6.981 4.862 1.00 90.81 126 LEU A C 1
ATOM 1085 O O . LEU A 1 126 ? -13.965 7.494 5.975 1.00 90.81 126 LEU A O 1
ATOM 1089 N N . LEU A 1 127 ? -14.784 6.167 4.357 1.00 89.75 127 LEU A N 1
ATOM 1090 C CA . LEU A 1 127 ? -16.009 5.808 5.075 1.00 89.75 127 LEU A CA 1
ATOM 1091 C C . LEU A 1 127 ? -15.701 5.076 6.390 1.00 89.75 127 LEU A C 1
ATOM 1093 O O . LEU A 1 127 ? -16.352 5.335 7.400 1.00 89.75 127 LEU A O 1
ATOM 1097 N N . SER A 1 128 ? -14.666 4.229 6.414 1.00 89.56 128 SER A N 1
ATOM 1098 C CA . SER A 1 128 ? -14.233 3.527 7.631 1.00 89.56 128 SER A CA 1
ATOM 1099 C C . SER A 1 128 ? -13.626 4.438 8.708 1.00 89.56 128 SER A C 1
ATOM 1101 O O . SER A 1 128 ? -13.519 4.023 9.863 1.00 89.56 128 SER A O 1
ATOM 1103 N N . CYS A 1 129 ? -13.238 5.670 8.362 1.00 88.50 129 CYS A N 1
ATOM 1104 C CA . CYS A 1 129 ? -12.721 6.655 9.315 1.00 88.50 129 CYS A CA 1
ATOM 1105 C C . CYS A 1 129 ? -13.841 7.419 10.046 1.00 88.50 129 CYS A C 1
ATOM 1107 O O . CYS A 1 129 ? -13.594 7.999 11.102 1.00 88.50 129 CYS A O 1
ATOM 1109 N N . ILE A 1 130 ? -15.071 7.418 9.520 1.00 85.12 130 ILE A N 1
ATOM 1110 C CA . ILE A 1 130 ? -16.202 8.159 10.101 1.00 85.12 130 ILE A CA 1
ATOM 1111 C C . ILE A 1 130 ? -16.582 7.632 11.499 1.00 85.12 130 ILE A C 1
ATOM 1113 O O . ILE A 1 130 ? -16.703 8.458 12.409 1.00 85.12 130 ILE A O 1
ATOM 1117 N N . PRO A 1 131 ? -16.708 6.303 11.727 1.00 79.31 131 PRO A N 1
ATOM 1118 C CA . PRO A 1 131 ? -16.982 5.762 13.059 1.00 79.31 131 PRO A CA 1
ATOM 1119 C C . PRO A 1 131 ? -15.952 6.185 14.106 1.00 79.31 131 PRO A C 1
ATOM 1121 O O . PRO A 1 131 ? -16.318 6.534 15.219 1.00 79.31 131 PRO A O 1
ATOM 1124 N N . PHE A 1 132 ? -14.670 6.229 13.735 1.00 76.19 132 PHE A N 1
ATOM 1125 C CA . PHE A 1 132 ? -13.588 6.642 14.632 1.00 76.19 132 PHE A CA 1
ATOM 1126 C C . PHE A 1 132 ? -13.765 8.085 15.125 1.00 76.19 132 PHE A C 1
ATOM 1128 O O . PHE A 1 132 ? -13.689 8.346 16.325 1.00 76.19 132 PHE A O 1
ATOM 1135 N N . ILE A 1 133 ? -14.057 9.020 14.214 1.00 75.75 133 ILE A N 1
ATOM 1136 C CA . ILE A 1 133 ? -14.283 10.431 14.560 1.00 75.75 133 ILE A CA 1
ATOM 1137 C C . ILE A 1 133 ? -15.493 10.557 15.495 1.00 75.75 133 ILE A C 1
ATOM 1139 O O . ILE A 1 133 ? -15.431 11.248 16.514 1.00 75.75 133 ILE A O 1
ATOM 1143 N N . GLY A 1 134 ? -16.584 9.861 15.171 1.00 72.44 134 GLY A N 1
ATOM 1144 C CA . GLY A 1 134 ? -17.805 9.914 15.966 1.00 72.44 134 GLY A CA 1
ATOM 1145 C C . GLY A 1 134 ? -17.740 9.133 17.285 1.00 72.44 134 GLY A C 1
ATOM 1146 O O . GLY A 1 134 ? -18.507 9.444 18.185 1.00 72.44 134 GLY A O 1
ATOM 1147 N N . GLU A 1 135 ? -16.832 8.169 17.451 1.00 71.38 135 GLU A N 1
ATOM 1148 C CA . GLU A 1 135 ? -16.575 7.500 18.736 1.00 71.38 135 GLU A CA 1
ATOM 1149 C C . GLU A 1 135 ? -15.702 8.365 19.663 1.00 71.38 135 GLU A C 1
ATOM 1151 O O . GLU A 1 135 ? -15.924 8.373 20.874 1.00 71.38 135 GLU A O 1
ATOM 1156 N N . ILE A 1 136 ? -14.749 9.134 19.122 1.00 70.19 136 ILE A N 1
ATOM 1157 C CA . ILE A 1 136 ? -13.789 9.936 19.908 1.00 70.19 136 ILE A CA 1
ATOM 1158 C C . ILE A 1 136 ? -14.376 11.242 20.436 1.00 70.19 136 ILE A C 1
ATOM 1160 O O . ILE A 1 136 ? -14.156 11.597 21.592 1.00 70.19 136 ILE A O 1
ATOM 1164 N N . ILE A 1 137 ? -15.104 11.985 19.604 1.00 69.00 137 ILE A N 1
ATOM 1165 C CA . ILE A 1 137 ? -15.612 13.311 19.984 1.00 69.00 137 ILE A CA 1
ATOM 1166 C C . ILE A 1 137 ? -16.521 13.249 21.230 1.00 69.00 137 ILE A C 1
ATOM 1168 O O . ILE A 1 137 ? -16.229 13.942 22.209 1.00 69.00 137 ILE A O 1
ATOM 1172 N N . PRO A 1 138 ? -17.592 12.430 21.261 1.00 64.38 138 PRO A N 1
ATOM 1173 C CA . PRO A 1 138 ? -18.483 12.384 22.413 1.00 64.38 138 PRO A CA 1
ATOM 1174 C C . PRO A 1 138 ? -17.799 11.794 23.652 1.00 64.38 138 PRO A C 1
ATOM 1176 O O . PRO A 1 138 ? -17.997 12.325 24.744 1.00 64.38 138 PRO A O 1
ATOM 1179 N N . THR A 1 139 ? -16.932 10.783 23.506 1.00 62.84 139 THR A N 1
ATOM 1180 C CA . THR A 1 139 ? -16.223 10.178 24.650 1.00 62.84 139 THR A CA 1
ATOM 1181 C C . THR A 1 139 ? -15.315 11.175 25.366 1.00 62.84 139 THR A C 1
ATOM 1183 O O . THR A 1 139 ? -15.352 11.247 26.592 1.00 62.84 139 THR A O 1
ATOM 1186 N N . VAL A 1 140 ? -14.572 12.017 24.641 1.00 61.62 140 VAL A N 1
ATOM 1187 C CA . VAL A 1 140 ? -13.743 13.070 25.257 1.00 61.62 140 VAL A CA 1
ATOM 1188 C C . VAL A 1 140 ? -14.610 14.111 25.975 1.00 61.62 140 VAL A C 1
ATOM 1190 O O . VAL A 1 140 ? -14.286 14.535 27.086 1.00 61.62 140 VAL A O 1
ATOM 1193 N N . THR A 1 141 ? -15.748 14.501 25.388 1.00 60.47 141 THR A N 1
ATOM 1194 C CA . THR A 1 141 ? -16.649 15.477 26.024 1.00 60.47 141 THR A CA 1
ATOM 1195 C C . THR A 1 141 ? -17.350 14.934 27.271 1.00 60.47 141 THR A C 1
ATOM 1197 O O . THR A 1 141 ? -17.537 15.683 28.231 1.00 60.47 141 THR A O 1
ATOM 1200 N N . GLU A 1 142 ? -17.714 13.649 27.294 1.00 60.62 142 GLU A N 1
ATOM 1201 C CA . GLU A 1 142 ? -18.330 13.017 28.463 1.00 60.62 142 GLU A CA 1
ATOM 1202 C C . GLU A 1 142 ? -17.320 12.731 29.572 1.00 60.62 142 GLU A C 1
ATOM 1204 O O . GLU A 1 142 ? -17.647 12.951 30.735 1.00 60.62 142 GLU A O 1
ATOM 1209 N N . LEU A 1 143 ? -16.082 12.346 29.242 1.00 59.12 143 LEU A N 1
ATOM 1210 C CA . LEU A 1 143 ? -15.000 12.233 30.226 1.00 59.12 143 LEU A CA 1
ATOM 1211 C C . LEU A 1 143 ? -14.767 13.568 30.944 1.00 59.12 143 LEU A C 1
ATOM 1213 O O . LEU A 1 143 ? -14.741 13.601 32.172 1.00 59.12 143 LEU A O 1
ATOM 1217 N N . ASN A 1 144 ? -14.714 14.675 30.198 1.00 57.38 144 ASN A N 1
ATOM 1218 C CA . ASN A 1 144 ? -14.540 16.012 30.772 1.00 57.38 144 ASN A CA 1
ATOM 1219 C C . ASN A 1 144 ? -15.725 16.440 31.659 1.00 57.38 144 ASN A C 1
ATOM 1221 O O . ASN A 1 144 ? -15.530 17.108 32.673 1.00 57.38 144 ASN A O 1
ATOM 1225 N N . LYS A 1 145 ? -16.960 16.053 31.312 1.00 57.59 145 LYS A N 1
ATOM 1226 C CA . LYS A 1 145 ? -18.156 16.355 32.122 1.00 57.59 145 LYS A CA 1
ATOM 1227 C C . LYS A 1 145 ? -18.262 15.469 33.367 1.00 57.59 145 LYS A C 1
ATOM 1229 O O . LYS A 1 145 ? -18.567 15.976 34.442 1.00 57.59 145 LYS A O 1
ATOM 1234 N N . LEU A 1 146 ? -17.990 14.169 33.250 1.00 53.72 146 LEU A N 1
ATOM 1235 C CA . LEU A 1 146 ? -18.076 13.204 34.353 1.00 53.72 146 LEU A CA 1
ATOM 1236 C C . LEU A 1 146 ? -16.952 13.382 35.380 1.00 53.72 146 LEU A C 1
ATOM 1238 O O . LEU A 1 146 ? -17.195 13.214 36.577 1.00 53.72 146 LEU A O 1
ATOM 1242 N N . GLN A 1 147 ? -15.757 13.780 34.934 1.00 56.56 147 GLN A N 1
ATOM 1243 C CA . GLN A 1 147 ? -14.638 14.134 35.811 1.00 56.56 147 GLN A CA 1
ATOM 1244 C C . GLN A 1 147 ? -14.948 15.367 36.676 1.00 56.56 147 GLN A C 1
ATOM 1246 O O . GLN A 1 147 ? -14.465 15.450 37.801 1.00 56.56 147 GLN A O 1
ATOM 1251 N N . ASN A 1 148 ? -15.812 16.266 36.195 1.00 55.28 148 ASN A N 1
ATOM 1252 C CA . ASN A 1 148 ? -16.213 17.470 36.922 1.00 55.28 148 ASN A CA 1
ATOM 1253 C C . ASN A 1 148 ? -17.407 17.271 37.871 1.00 55.28 148 ASN A C 1
ATOM 1255 O O . ASN A 1 148 ? -17.609 18.116 38.736 1.00 55.28 148 ASN A O 1
ATOM 1259 N N . ILE A 1 149 ? -18.218 16.213 37.711 1.00 56.97 149 ILE A N 1
ATOM 1260 C CA . ILE A 1 149 ? -19.546 16.158 38.350 1.00 56.97 149 ILE A CA 1
ATOM 1261 C C . ILE A 1 149 ? -19.673 15.101 39.461 1.00 56.97 149 ILE A C 1
ATOM 1263 O O . ILE A 1 149 ? -20.205 15.450 40.509 1.00 56.97 149 ILE A O 1
ATOM 1267 N N . LEU A 1 150 ? -19.225 13.842 39.312 1.00 53.28 150 LEU A N 1
ATOM 1268 C CA . LEU A 1 150 ? -19.639 12.802 40.287 1.00 53.28 150 LEU A CA 1
ATOM 1269 C C . LEU A 1 150 ? -18.658 11.664 40.613 1.00 53.28 150 LEU A C 1
ATOM 1271 O O . LEU A 1 150 ? -18.997 10.834 41.448 1.00 53.28 150 LEU A O 1
ATOM 1275 N N . GLY A 1 151 ? -17.471 11.553 40.011 1.00 48.84 151 GLY A N 1
ATOM 1276 C CA . GLY A 1 151 ? -16.561 10.436 40.340 1.00 48.84 151 GLY A CA 1
ATOM 1277 C C . GLY A 1 151 ? -17.155 9.028 40.111 1.00 48.84 151 GLY A C 1
ATOM 1278 O O . GLY A 1 151 ? -16.615 8.039 40.602 1.00 48.84 151 GLY A O 1
ATOM 1279 N N . VAL A 1 152 ? -18.255 8.916 39.355 1.00 47.88 152 VAL A N 1
ATOM 1280 C CA . VAL A 1 152 ? -18.926 7.653 39.025 1.00 47.88 152 VAL A CA 1
ATOM 1281 C C . VAL A 1 152 ? -18.703 7.326 37.551 1.00 47.88 152 VAL A C 1
ATOM 1283 O O . VAL A 1 152 ? -19.044 8.094 36.655 1.00 47.88 152 VAL A O 1
ATOM 1286 N N . LYS A 1 153 ? -18.121 6.143 37.319 1.00 45.31 153 LYS A N 1
ATOM 1287 C CA . LYS A 1 153 ? -17.843 5.533 36.014 1.00 45.31 153 LYS A CA 1
ATOM 1288 C C . LYS A 1 153 ? -19.034 4.697 35.541 1.00 45.31 153 LYS A C 1
ATOM 1290 O O . LYS A 1 153 ? -19.014 3.477 35.680 1.00 45.31 153 LYS A O 1
ATOM 1295 N N . GLN A 1 154 ? -20.062 5.310 34.972 1.00 43.41 154 GLN A N 1
ATOM 1296 C CA . GLN A 1 154 ? -21.014 4.556 34.151 1.00 43.41 154 GLN A CA 1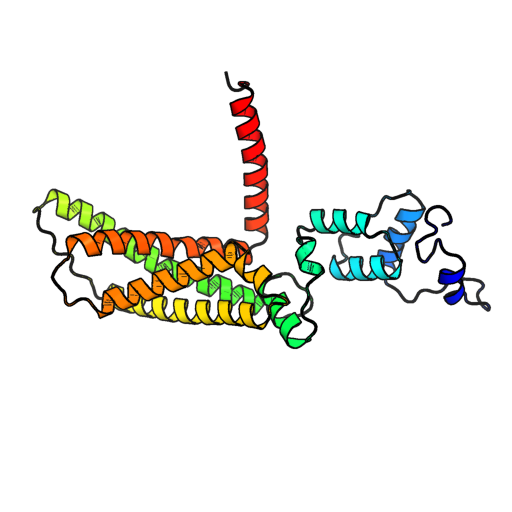
ATOM 1297 C C . GLN A 1 154 ? -21.177 5.243 32.804 1.00 43.41 154 GLN A C 1
ATOM 1299 O O . GLN A 1 154 ? -21.820 6.278 32.683 1.00 43.41 154 GLN A O 1
ATOM 1304 N N . ILE A 1 155 ? -20.524 4.645 31.808 1.00 50.62 155 ILE A N 1
ATOM 1305 C CA . ILE A 1 155 ? -20.564 5.052 30.408 1.00 50.62 155 ILE A CA 1
ATOM 1306 C C . ILE A 1 155 ? -21.685 4.233 29.768 1.00 50.62 155 ILE A C 1
ATOM 1308 O O . ILE A 1 155 ? -21.550 3.021 29.596 1.00 50.62 155 ILE A O 1
ATOM 1312 N N . TYR A 1 156 ? -22.811 4.876 29.467 1.00 41.59 156 TYR A N 1
ATOM 1313 C CA . TYR A 1 156 ? -23.880 4.268 28.680 1.00 41.59 156 TYR A CA 1
ATOM 1314 C C . TYR A 1 156 ? -23.504 4.379 27.199 1.00 41.59 156 TYR A C 1
ATOM 1316 O O . TYR A 1 156 ? -23.236 5.473 26.717 1.00 41.59 156 TYR A O 1
ATOM 1324 N N . PHE A 1 157 ? -23.471 3.261 26.471 1.00 48.19 157 PHE A N 1
ATOM 1325 C CA . PHE A 1 157 ? -23.174 3.247 25.034 1.00 48.19 157 PHE A CA 1
ATOM 1326 C C . PHE A 1 157 ? -24.460 3.524 24.222 1.00 48.19 157 PHE A C 1
ATOM 1328 O O . PHE A 1 157 ? -25.358 2.678 24.223 1.00 48.19 157 PHE A O 1
ATOM 1335 N N . PRO A 1 158 ? -24.601 4.679 23.536 1.00 48.91 158 PRO A N 1
ATOM 1336 C CA . PRO A 1 158 ? -25.851 5.062 22.874 1.00 48.91 158 PRO A CA 1
ATOM 1337 C C . PRO A 1 158 ? -26.076 4.362 21.519 1.00 48.91 158 PRO A C 1
ATOM 1339 O O . PRO A 1 158 ? -25.143 3.884 20.875 1.00 48.91 158 PRO A O 1
ATOM 1342 N N . LEU A 1 159 ? -27.331 4.379 21.042 1.00 40.22 159 LEU A N 1
ATOM 1343 C CA . LEU A 1 159 ? -27.822 3.817 19.764 1.00 40.22 159 LEU A CA 1
ATOM 1344 C C . LEU A 1 159 ? -27.010 4.199 18.508 1.00 40.22 159 LEU A C 1
ATOM 1346 O O . LEU A 1 159 ? -27.005 3.440 17.539 1.00 40.22 159 LEU A O 1
ATOM 1350 N N . TYR A 1 160 ? -26.303 5.334 18.524 1.00 49.97 160 TYR A N 1
ATOM 1351 C CA . TYR A 1 160 ? -25.377 5.767 17.467 1.00 49.97 160 TYR A CA 1
ATOM 1352 C C . TYR A 1 160 ? -24.272 4.736 17.178 1.00 49.97 160 TYR A C 1
ATOM 1354 O O . TYR A 1 160 ? -23.846 4.578 16.033 1.00 49.97 160 TYR A O 1
ATOM 1362 N N . MET A 1 161 ? -23.906 3.935 18.185 1.00 63.56 161 MET A N 1
ATOM 1363 C CA . MET A 1 161 ? -22.977 2.819 18.030 1.00 63.56 161 MET A CA 1
ATOM 1364 C C . MET A 1 161 ? -23.471 1.765 17.034 1.00 63.56 161 MET A C 1
ATOM 1366 O O . MET A 1 161 ? -22.648 1.085 16.438 1.00 63.56 161 MET A O 1
ATOM 1370 N N . ARG A 1 162 ? -24.784 1.612 16.792 1.00 72.06 162 ARG A N 1
ATOM 1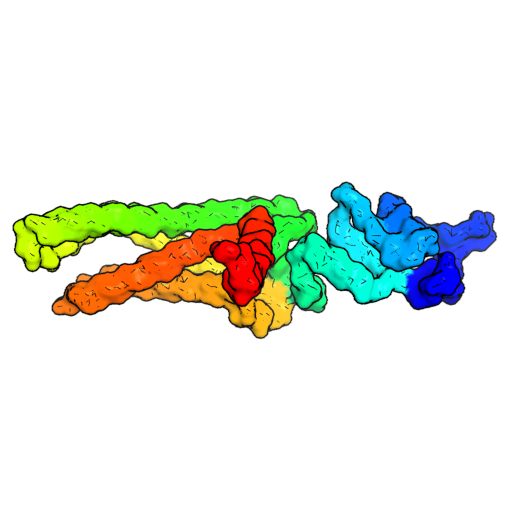371 C CA . ARG A 1 162 ? -25.289 0.523 15.935 1.00 72.06 162 ARG A CA 1
ATOM 1372 C C . ARG A 1 162 ? -24.986 0.742 14.451 1.00 72.06 162 ARG A C 1
ATOM 1374 O O . ARG A 1 162 ? -24.571 -0.198 13.782 1.00 72.06 162 ARG A O 1
ATOM 1381 N N . SER A 1 163 ? -25.142 1.964 13.939 1.00 81.06 163 SER A N 1
ATOM 1382 C CA . SER A 1 163 ? -24.783 2.286 12.547 1.00 81.06 163 SER A CA 1
ATOM 1383 C C . SER A 1 163 ? -23.271 2.204 12.332 1.00 81.06 163 SER A C 1
ATOM 1385 O O . SER A 1 163 ? -22.803 1.682 11.324 1.00 81.06 163 SER A O 1
ATOM 1387 N N . PHE A 1 164 ? -22.501 2.659 13.316 1.00 80.62 164 PHE A N 1
ATOM 1388 C CA . PHE A 1 164 ? -21.043 2.590 13.311 1.00 80.62 164 PHE A CA 1
ATOM 1389 C C . PHE A 1 164 ? -20.496 1.179 13.414 1.00 80.62 164 PHE A C 1
ATOM 1391 O O . PHE A 1 164 ? -19.580 0.831 12.679 1.00 80.62 164 PHE A O 1
ATOM 1398 N N . TYR A 1 165 ? -21.127 0.343 14.227 1.00 81.31 165 TYR A N 1
ATOM 1399 C CA . TYR A 1 165 ? -20.850 -1.081 14.312 1.00 81.31 165 TYR A CA 1
ATOM 1400 C C . TYR A 1 165 ? -21.046 -1.781 12.960 1.00 81.31 165 TYR A C 1
ATOM 1402 O O . TYR A 1 165 ? -20.208 -2.580 12.550 1.00 81.31 165 TYR A O 1
ATOM 1410 N N . ILE A 1 166 ? -22.109 -1.443 12.219 1.00 86.25 166 ILE A N 1
ATOM 1411 C CA . ILE A 1 166 ? -22.346 -1.992 10.874 1.00 86.25 166 ILE A CA 1
ATOM 1412 C C . ILE A 1 166 ? -21.259 -1.533 9.893 1.00 86.25 166 ILE A C 1
ATOM 1414 O O . ILE A 1 166 ? -20.711 -2.360 9.164 1.00 86.25 166 ILE A O 1
ATOM 1418 N N . ILE A 1 167 ? -20.916 -0.239 9.887 1.00 87.06 167 ILE A N 1
ATOM 1419 C CA . ILE A 1 167 ? -19.843 0.300 9.031 1.00 87.06 167 ILE A CA 1
ATOM 1420 C C . ILE A 1 167 ? -18.504 -0.373 9.360 1.00 87.06 167 ILE A C 1
ATOM 1422 O O . ILE A 1 167 ? -17.758 -0.734 8.451 1.00 87.06 167 ILE A O 1
ATOM 1426 N N . GLU A 1 168 ? -18.222 -0.599 10.642 1.00 86.12 168 GLU A N 1
ATOM 1427 C CA . GLU A 1 168 ? -17.016 -1.277 11.109 1.00 86.12 168 GLU A CA 1
ATOM 1428 C C . GLU A 1 168 ? -16.948 -2.717 10.577 1.00 86.12 168 GLU A C 1
ATOM 1430 O O . GLU A 1 168 ? -15.943 -3.089 9.971 1.00 86.12 168 GLU A O 1
ATOM 1435 N N . ILE A 1 169 ? -18.031 -3.496 10.696 1.00 89.81 169 ILE A N 1
ATOM 1436 C CA . ILE A 1 169 ? -18.114 -4.857 10.138 1.00 89.81 169 ILE A CA 1
ATOM 1437 C C . ILE A 1 169 ? -17.864 -4.850 8.629 1.00 89.81 169 ILE A C 1
ATOM 1439 O O . ILE A 1 169 ? -17.029 -5.611 8.139 1.00 89.81 169 ILE A O 1
ATOM 1443 N N . ILE A 1 170 ? -18.564 -3.985 7.890 1.00 91.81 170 ILE A N 1
ATOM 1444 C CA . ILE A 1 170 ? -18.429 -3.897 6.431 1.00 91.81 170 ILE A CA 1
ATOM 1445 C C . ILE A 1 170 ? -16.988 -3.540 6.054 1.00 91.81 170 ILE A C 1
ATOM 1447 O O . ILE A 1 170 ? -16.414 -4.163 5.160 1.00 91.81 170 ILE A O 1
ATOM 1451 N N . SER A 1 171 ? -16.373 -2.588 6.760 1.00 90.88 171 SER A N 1
ATOM 1452 C CA . SER A 1 171 ? -14.990 -2.184 6.501 1.00 90.88 171 SER A CA 1
ATOM 1453 C C . SER A 1 171 ? -14.002 -3.327 6.736 1.00 90.88 171 SER A C 1
ATOM 1455 O O . SER A 1 171 ? -13.147 -3.571 5.887 1.00 90.88 171 SER A O 1
ATOM 1457 N N . ILE A 1 172 ? -14.163 -4.096 7.819 1.00 91.12 172 ILE A N 1
ATOM 1458 C CA . ILE A 1 172 ? -13.314 -5.255 8.119 1.00 91.12 172 ILE A CA 1
ATOM 1459 C C . ILE A 1 172 ? -13.449 -6.314 7.024 1.00 91.12 172 ILE A C 1
ATOM 1461 O O . ILE A 1 172 ? -12.432 -6.839 6.571 1.00 91.12 172 ILE A O 1
ATOM 1465 N N . ILE A 1 173 ? -14.667 -6.591 6.548 1.00 93.56 173 ILE A N 1
ATOM 1466 C CA . ILE A 1 173 ? -14.899 -7.542 5.450 1.00 93.56 173 ILE A CA 1
ATOM 1467 C C . ILE A 1 173 ? -14.176 -7.084 4.179 1.00 93.56 173 ILE A C 1
ATOM 1469 O O . ILE A 1 173 ? -13.407 -7.856 3.606 1.00 93.56 173 ILE A O 1
ATOM 1473 N N . ILE A 1 174 ? -14.360 -5.826 3.764 1.00 92.50 174 ILE A N 1
ATOM 1474 C CA . ILE A 1 174 ? -13.715 -5.273 2.562 1.00 92.50 174 ILE A CA 1
ATOM 1475 C C . ILE A 1 174 ? -12.190 -5.348 2.684 1.00 92.50 174 ILE A C 1
ATOM 1477 O O . ILE A 1 174 ? -11.513 -5.789 1.757 1.00 92.50 174 ILE A O 1
ATOM 1481 N N . PHE A 1 175 ? -11.636 -4.967 3.836 1.00 91.62 175 PHE A N 1
ATOM 1482 C CA . PHE A 1 175 ? -10.186 -4.940 4.049 1.00 91.62 175 PHE A CA 1
ATOM 1483 C C . PHE A 1 175 ? -9.594 -6.345 4.077 1.00 91.62 175 PHE A C 1
ATOM 1485 O O . PHE A 1 175 ? -8.512 -6.575 3.540 1.00 91.62 175 PHE A O 1
ATOM 1492 N N . THR A 1 176 ? -10.335 -7.299 4.637 1.00 93.69 176 THR A N 1
ATOM 1493 C CA . THR A 1 176 ? -9.964 -8.713 4.623 1.00 93.69 176 THR A CA 1
ATOM 1494 C C . THR A 1 176 ? -9.945 -9.254 3.196 1.00 93.69 176 THR A C 1
ATOM 1496 O O . THR A 1 176 ? -8.991 -9.929 2.816 1.00 93.69 176 THR A O 1
ATOM 1499 N N . ILE A 1 177 ? -10.950 -8.936 2.374 1.00 93.12 177 ILE A N 1
ATOM 1500 C CA . ILE A 1 177 ? -10.980 -9.339 0.959 1.00 93.12 177 ILE A CA 1
ATOM 1501 C C . ILE A 1 177 ? -9.791 -8.735 0.204 1.00 93.12 177 ILE A C 1
ATOM 1503 O O . ILE A 1 177 ? -9.082 -9.452 -0.498 1.00 93.12 177 ILE A O 1
ATOM 1507 N N . GLU A 1 178 ? -9.523 -7.443 0.384 1.00 90.31 178 GLU A N 1
ATOM 1508 C CA . GLU A 1 178 ? -8.422 -6.747 -0.285 1.00 90.31 178 GLU A CA 1
ATOM 1509 C C . GLU A 1 178 ? -7.043 -7.323 0.088 1.00 90.31 178 GLU A C 1
ATOM 1511 O O . GLU A 1 178 ? -6.193 -7.519 -0.786 1.00 90.31 178 GLU A O 1
ATOM 1516 N N . LEU A 1 179 ? -6.821 -7.633 1.372 1.00 90.19 179 LEU A N 1
ATOM 1517 C CA . LEU A 1 179 ? -5.586 -8.262 1.845 1.00 90.19 179 LEU A CA 1
ATOM 1518 C C . LEU A 1 179 ? -5.429 -9.674 1.263 1.00 90.19 179 LEU A C 1
ATOM 1520 O O . LEU A 1 179 ? -4.356 -10.021 0.774 1.00 90.19 179 LEU A O 1
ATOM 1524 N N . ASN A 1 180 ? -6.500 -10.472 1.250 1.00 91.62 180 ASN A N 1
ATOM 1525 C CA . ASN A 1 180 ? -6.474 -11.816 0.671 1.00 91.62 180 ASN A CA 1
ATOM 1526 C C . ASN A 1 180 ? -6.202 -11.793 -0.838 1.00 91.62 180 ASN A C 1
ATOM 1528 O O . ASN A 1 180 ? -5.388 -12.577 -1.324 1.00 91.62 180 ASN A O 1
ATOM 1532 N N . LEU A 1 181 ? -6.815 -10.867 -1.583 1.00 90.00 181 LEU A N 1
ATOM 1533 C CA . LEU A 1 181 ? -6.547 -10.700 -3.014 1.00 90.00 181 LEU A CA 1
ATOM 1534 C C . LEU A 1 181 ? -5.076 -10.361 -3.281 1.00 90.00 181 LEU A C 1
ATOM 1536 O O . LEU A 1 181 ? -4.491 -10.896 -4.225 1.00 90.00 181 LEU A O 1
ATOM 1540 N N . ARG A 1 182 ? -4.443 -9.541 -2.432 1.00 87.88 182 ARG A N 1
ATOM 1541 C CA . ARG A 1 182 ? -2.994 -9.282 -2.496 1.00 87.88 182 ARG A CA 1
ATOM 1542 C C . ARG A 1 182 ? -2.169 -10.530 -2.200 1.00 87.88 182 ARG A C 1
ATOM 1544 O O . ARG A 1 182 ? -1.237 -10.815 -2.944 1.00 87.88 182 ARG A O 1
ATOM 1551 N N . ILE A 1 183 ? -2.541 -11.305 -1.181 1.00 89.94 183 ILE A N 1
ATOM 1552 C CA . ILE A 1 183 ? -1.853 -12.558 -0.833 1.00 89.94 183 ILE A CA 1
ATOM 1553 C C . ILE A 1 183 ? -1.881 -13.558 -1.996 1.00 89.94 183 ILE A C 1
ATOM 1555 O O . ILE A 1 183 ? -0.847 -14.120 -2.350 1.00 89.94 183 ILE A O 1
ATOM 1559 N N . ILE A 1 184 ? -3.040 -13.734 -2.634 1.00 90.50 184 ILE A N 1
ATOM 1560 C CA . ILE A 1 184 ? -3.229 -14.686 -3.740 1.00 90.50 184 ILE A CA 1
ATOM 1561 C C . ILE A 1 184 ? -2.512 -14.222 -5.018 1.00 90.50 184 ILE A C 1
ATOM 1563 O O . ILE A 1 184 ? -1.941 -15.025 -5.763 1.00 90.50 184 ILE A O 1
ATOM 1567 N N . SER A 1 185 ? -2.542 -12.919 -5.299 1.00 87.69 185 SER A N 1
ATOM 1568 C CA . SER A 1 185 ? -1.964 -12.365 -6.527 1.00 87.69 185 SER A CA 1
ATOM 1569 C C . SER A 1 185 ? -0.446 -12.181 -6.463 1.00 87.69 185 SER A C 1
ATOM 1571 O O . SER A 1 185 ? 0.198 -12.153 -7.514 1.00 87.69 185 SER A O 1
ATOM 1573 N N . ALA A 1 186 ? 0.150 -12.139 -5.269 1.00 84.69 186 ALA A N 1
ATOM 1574 C CA . ALA A 1 186 ? 1.570 -11.862 -5.108 1.00 84.69 186 ALA A CA 1
ATOM 1575 C C . ALA A 1 186 ? 2.489 -12.906 -5.755 1.00 84.69 186 ALA A C 1
ATOM 1577 O O . ALA A 1 186 ? 2.211 -14.105 -5.701 1.00 84.69 186 ALA A O 1
ATOM 1578 N N . PRO A 1 187 ? 3.635 -12.477 -6.311 1.00 80.12 187 PRO A N 1
ATOM 1579 C CA . PRO A 1 187 ? 4.641 -13.363 -6.899 1.00 80.12 187 PRO A CA 1
ATOM 1580 C C . PRO A 1 187 ? 5.351 -14.231 -5.845 1.00 80.12 187 PRO A C 1
ATOM 1582 O O . PRO A 1 187 ? 5.680 -15.384 -6.112 1.00 80.12 187 PRO A O 1
ATOM 1585 N N . LYS A 1 188 ? 5.595 -13.669 -4.653 1.00 81.75 188 LYS A N 1
ATOM 1586 C CA . LYS A 1 188 ? 6.319 -14.268 -3.527 1.00 81.75 188 LYS A CA 1
ATOM 1587 C C . LYS A 1 188 ? 5.682 -13.806 -2.221 1.00 81.75 188 LYS A C 1
ATOM 1589 O O . LYS A 1 188 ? 5.378 -12.626 -2.069 1.00 81.75 188 LYS A O 1
ATOM 1594 N N . PHE A 1 189 ? 5.551 -14.719 -1.263 1.00 81.19 189 PHE A N 1
ATOM 1595 C CA . PHE A 1 189 ? 4.957 -14.419 0.042 1.00 81.19 189 PHE A CA 1
ATOM 1596 C C . PHE A 1 189 ? 5.820 -13.473 0.893 1.00 81.19 189 PHE A C 1
ATOM 1598 O O . PHE A 1 189 ? 5.294 -12.608 1.586 1.00 81.19 189 PHE A O 1
ATOM 1605 N N . SER A 1 190 ? 7.150 -13.573 0.789 1.00 76.69 190 SER A N 1
ATOM 1606 C CA . SER A 1 190 ? 8.084 -12.709 1.523 1.00 76.69 190 SER A CA 1
ATOM 1607 C C . SER A 1 190 ? 7.880 -11.225 1.218 1.00 76.69 190 SER A C 1
ATOM 1609 O O . SER A 1 190 ? 7.894 -10.404 2.128 1.00 76.69 190 SER A O 1
ATOM 1611 N N . LEU A 1 191 ? 7.613 -10.885 -0.044 1.00 76.25 191 LEU A N 1
ATOM 1612 C CA . LEU A 1 191 ? 7.392 -9.505 -0.471 1.00 76.25 191 LEU A CA 1
ATOM 1613 C C . LEU A 1 191 ? 6.156 -8.883 0.200 1.00 76.25 191 LEU A C 1
ATOM 1615 O O . LEU A 1 191 ? 6.131 -7.684 0.447 1.00 76.25 191 LEU A O 1
ATOM 1619 N N . ILE A 1 192 ? 5.159 -9.698 0.557 1.00 80.44 192 ILE A N 1
ATOM 1620 C CA . ILE A 1 192 ? 3.987 -9.228 1.301 1.00 80.44 192 ILE A CA 1
ATOM 1621 C C . ILE A 1 192 ? 4.327 -8.978 2.767 1.00 80.44 192 ILE A C 1
ATOM 1623 O O . ILE A 1 192 ? 3.917 -7.951 3.299 1.00 80.44 192 ILE A O 1
ATOM 1627 N N . ILE A 1 193 ? 5.050 -9.900 3.412 1.00 78.25 193 ILE A N 1
ATOM 1628 C CA . ILE A 1 193 ? 5.370 -9.813 4.846 1.00 78.25 193 ILE A CA 1
ATOM 1629 C C . ILE A 1 193 ? 6.244 -8.596 5.153 1.00 78.25 193 ILE A C 1
ATOM 1631 O O . ILE A 1 193 ? 6.029 -7.930 6.161 1.00 78.25 193 ILE A O 1
ATOM 1635 N N . TYR A 1 194 ? 7.229 -8.317 4.299 1.00 77.69 194 TYR A N 1
ATOM 1636 C CA . TYR A 1 194 ? 8.178 -7.227 4.529 1.00 77.69 194 TYR A CA 1
ATOM 1637 C C . TYR A 1 194 ? 7.644 -5.845 4.128 1.00 77.69 194 TYR A C 1
ATOM 1639 O O . TYR A 1 194 ? 8.266 -4.837 4.454 1.00 77.69 194 TYR A O 1
ATOM 1647 N N . ASP A 1 195 ? 6.494 -5.769 3.455 1.00 81.88 195 ASP A N 1
ATOM 1648 C CA . ASP A 1 195 ? 5.869 -4.491 3.122 1.00 81.88 195 ASP A CA 1
ATOM 1649 C C . ASP A 1 195 ? 5.138 -3.911 4.345 1.00 81.88 195 ASP A C 1
ATOM 1651 O O . ASP A 1 195 ? 4.136 -4.452 4.828 1.00 81.88 195 ASP A O 1
ATOM 1655 N N . ILE A 1 196 ? 5.626 -2.761 4.815 1.00 82.88 196 ILE A N 1
ATOM 1656 C CA . ILE A 1 196 ? 5.102 -2.025 5.974 1.00 82.88 196 ILE A CA 1
ATOM 1657 C C . ILE A 1 196 ? 3.603 -1.747 5.822 1.00 82.88 196 ILE A C 1
ATOM 1659 O O . ILE A 1 196 ? 2.857 -1.833 6.798 1.00 82.88 196 ILE A O 1
ATOM 1663 N N . ILE A 1 197 ? 3.129 -1.449 4.607 1.00 82.69 197 ILE A N 1
ATOM 1664 C CA . ILE A 1 197 ? 1.716 -1.113 4.396 1.00 82.69 197 ILE A CA 1
ATOM 1665 C C . ILE A 1 197 ? 0.838 -2.368 4.548 1.00 82.69 197 ILE A C 1
ATOM 1667 O O . ILE A 1 197 ? -0.251 -2.294 5.115 1.00 82.69 197 ILE A O 1
ATOM 1671 N N . ASN A 1 198 ? 1.306 -3.542 4.108 1.00 87.31 198 ASN A N 1
ATOM 1672 C CA . ASN A 1 198 ? 0.596 -4.812 4.322 1.00 87.31 198 ASN A CA 1
ATOM 1673 C C . ASN A 1 198 ? 0.558 -5.202 5.805 1.00 87.31 198 ASN A C 1
ATOM 1675 O O . ASN A 1 198 ? -0.465 -5.685 6.289 1.00 87.31 198 ASN A O 1
ATOM 1679 N N . PHE A 1 199 ? 1.651 -4.966 6.532 1.00 88.00 199 PHE A N 1
ATOM 1680 C CA . PHE A 1 199 ? 1.703 -5.195 7.974 1.00 88.00 199 PHE A CA 1
ATOM 1681 C C . PHE A 1 199 ? 0.729 -4.284 8.738 1.00 88.00 199 PHE A C 1
ATOM 1683 O O . PHE A 1 199 ? -0.003 -4.747 9.615 1.00 88.00 199 PHE A O 1
ATOM 1690 N N . LEU A 1 200 ? 0.651 -3.004 8.359 1.00 89.19 200 LEU A N 1
ATOM 1691 C CA . LEU A 1 200 ? -0.329 -2.065 8.911 1.00 89.19 200 LEU A CA 1
ATOM 1692 C C . LEU A 1 200 ? -1.770 -2.514 8.640 1.00 89.19 200 LEU A C 1
ATOM 1694 O O . LEU A 1 200 ? -2.589 -2.493 9.557 1.00 89.19 200 LEU A O 1
ATOM 1698 N N . ASP A 1 201 ? -2.077 -2.972 7.423 1.00 90.38 201 ASP A N 1
ATOM 1699 C CA . ASP A 1 201 ? -3.404 -3.505 7.082 1.00 90.38 201 ASP A CA 1
ATOM 1700 C C . ASP A 1 201 ? -3.806 -4.676 7.991 1.00 90.38 201 ASP A C 1
ATOM 1702 O O . ASP A 1 201 ? -4.950 -4.752 8.443 1.00 90.38 201 ASP A O 1
ATOM 1706 N N . LEU A 1 202 ? -2.858 -5.562 8.309 1.00 91.69 202 LEU A N 1
ATOM 1707 C CA . LEU A 1 202 ? -3.079 -6.688 9.212 1.00 91.69 202 LEU A CA 1
ATOM 1708 C C . LEU A 1 202 ? -3.384 -6.211 10.641 1.00 91.69 202 LEU A C 1
ATOM 1710 O O . LEU A 1 202 ? -4.362 -6.668 11.237 1.00 91.69 202 LEU A O 1
ATOM 1714 N N . ILE A 1 203 ? -2.607 -5.261 11.177 1.00 91.12 203 ILE A N 1
ATOM 1715 C CA . ILE A 1 203 ? -2.859 -4.660 12.502 1.00 91.12 203 ILE A CA 1
ATOM 1716 C C . ILE A 1 203 ? -4.252 -4.025 12.558 1.00 91.12 203 ILE A C 1
ATOM 1718 O O . ILE A 1 203 ? -4.974 -4.195 13.542 1.00 91.12 203 ILE A O 1
ATOM 1722 N N . ILE A 1 204 ? -4.649 -3.321 11.499 1.00 90.62 204 ILE A N 1
ATOM 1723 C CA . ILE A 1 204 ? -5.945 -2.648 11.393 1.00 90.62 204 ILE A CA 1
ATOM 1724 C C . ILE A 1 204 ? -7.103 -3.654 11.440 1.00 90.62 204 ILE A C 1
ATOM 1726 O O . ILE A 1 204 ? -8.083 -3.427 12.159 1.00 90.62 204 ILE A O 1
ATOM 1730 N N . ILE A 1 205 ? -7.003 -4.754 10.686 1.00 92.69 205 ILE A N 1
ATOM 1731 C CA . ILE A 1 205 ? -8.026 -5.811 10.651 1.00 92.69 205 ILE A CA 1
ATOM 1732 C C . ILE A 1 205 ? -8.118 -6.509 12.010 1.00 92.69 205 ILE A C 1
ATOM 1734 O O . ILE A 1 205 ? -9.222 -6.687 12.533 1.00 92.69 205 ILE A O 1
ATOM 1738 N N . LEU A 1 206 ? -6.978 -6.861 12.615 1.00 91.88 206 LEU A N 1
ATOM 1739 C CA . LEU A 1 206 ? -6.945 -7.483 13.940 1.00 91.88 206 LEU A CA 1
ATOM 1740 C C . LEU A 1 206 ? -7.551 -6.568 15.004 1.00 91.88 206 LEU A C 1
ATOM 1742 O O . LEU A 1 206 ? -8.414 -7.001 15.764 1.00 91.88 206 LEU A O 1
ATOM 1746 N N . SER A 1 207 ? -7.152 -5.296 15.027 1.00 90.75 207 SER A N 1
ATOM 1747 C CA . SER A 1 207 ? -7.657 -4.313 15.985 1.00 90.75 207 SER A CA 1
ATOM 1748 C C . SER A 1 207 ? -9.178 -4.139 15.886 1.00 90.75 207 SER A C 1
ATOM 1750 O O . SER A 1 207 ? -9.869 -4.192 16.906 1.00 90.75 207 SER A O 1
ATOM 1752 N N . GLY A 1 208 ? -9.717 -4.018 14.666 1.00 87.25 208 GLY A N 1
ATOM 1753 C CA . GLY A 1 208 ? -11.162 -3.937 14.437 1.00 87.25 208 GLY A CA 1
ATOM 1754 C C . GLY A 1 208 ? -11.900 -5.208 14.869 1.00 87.25 208 GLY A C 1
ATOM 1755 O O . GLY A 1 208 ? -12.934 -5.137 15.531 1.00 87.25 208 GLY A O 1
ATOM 1756 N N . SER A 1 209 ? -11.333 -6.379 14.575 1.00 89.00 209 SER A N 1
ATOM 1757 C CA . SER A 1 209 ? -11.921 -7.674 14.947 1.00 89.00 209 SER A CA 1
ATOM 1758 C C . SER A 1 209 ? -11.984 -7.861 16.466 1.00 89.00 209 SER A C 1
ATOM 1760 O O . SER A 1 209 ? -13.019 -8.255 17.003 1.00 89.00 209 SER A O 1
ATOM 1762 N N . ILE A 1 210 ? -10.908 -7.513 17.181 1.00 87.69 210 ILE A N 1
ATOM 1763 C CA . ILE A 1 210 ? -10.856 -7.556 18.651 1.00 87.69 210 ILE A CA 1
ATOM 1764 C C . ILE A 1 210 ? -11.863 -6.565 19.252 1.00 87.69 210 ILE A C 1
ATOM 1766 O O . ILE A 1 210 ? -12.551 -6.900 20.215 1.00 87.69 210 ILE A O 1
ATOM 1770 N N . CYS A 1 211 ? -11.999 -5.374 18.663 1.00 81.44 211 CYS A N 1
ATOM 1771 C CA . CYS A 1 211 ? -12.983 -4.372 19.071 1.00 81.44 211 CYS A CA 1
ATOM 1772 C C . CYS A 1 211 ? -14.424 -4.917 18.952 1.00 81.44 211 CYS A C 1
ATOM 1774 O O . CYS A 1 211 ? -15.181 -4.863 19.925 1.00 81.44 211 CYS A O 1
ATOM 1776 N N . LEU A 1 212 ? -14.780 -5.556 17.829 1.00 83.19 212 LEU A N 1
ATOM 1777 C CA . LEU A 1 212 ? -16.092 -6.196 17.641 1.00 83.19 212 LEU A CA 1
ATOM 1778 C C . LEU A 1 212 ? -16.358 -7.319 18.652 1.00 83.19 212 LEU A C 1
ATOM 1780 O O . LEU A 1 212 ? -17.450 -7.397 19.220 1.00 83.19 212 LEU A O 1
ATOM 1784 N N . ILE A 1 213 ? -15.360 -8.171 18.901 1.00 81.94 213 ILE A N 1
ATOM 1785 C CA . ILE A 1 213 ? -15.451 -9.251 19.891 1.00 81.94 213 ILE A CA 1
ATOM 1786 C C . ILE A 1 213 ? -15.667 -8.666 21.292 1.00 81.94 213 ILE A C 1
ATOM 1788 O O . ILE A 1 213 ? -16.520 -9.151 22.031 1.00 81.94 213 ILE A O 1
ATOM 1792 N N . SER A 1 214 ? -14.953 -7.591 21.643 1.00 77.19 214 SER A N 1
ATOM 1793 C CA . SER A 1 214 ? -15.088 -6.930 22.946 1.00 77.19 214 SER A CA 1
ATOM 1794 C C . SER A 1 214 ? -16.477 -6.323 23.171 1.00 77.19 214 SER A C 1
ATOM 1796 O O . SER A 1 214 ? -16.995 -6.385 24.284 1.00 77.19 214 SER A O 1
ATOM 1798 N N . TYR A 1 215 ? -17.108 -5.810 22.110 1.00 74.25 215 TYR A N 1
ATOM 1799 C CA . TYR A 1 215 ? -18.484 -5.319 22.151 1.00 74.25 215 TYR A CA 1
ATOM 1800 C C . TYR A 1 215 ? -19.488 -6.461 22.371 1.00 74.25 215 TYR A C 1
ATOM 1802 O O . TYR A 1 215 ? -20.421 -6.323 23.158 1.00 74.25 215 TYR A O 1
ATOM 1810 N N . HIS A 1 216 ? -19.282 -7.609 21.717 1.00 74.56 216 HIS A N 1
ATOM 1811 C CA . HIS A 1 216 ? -20.186 -8.758 21.829 1.00 74.56 216 HIS A CA 1
ATOM 1812 C C . HIS A 1 216 ? -20.052 -9.507 23.165 1.00 74.56 216 HIS A C 1
ATOM 1814 O O . HIS A 1 216 ? -21.044 -9.959 23.729 1.00 74.56 216 HIS A O 1
ATOM 1820 N N . LEU A 1 217 ? -18.833 -9.606 23.703 1.00 71.88 217 LEU A N 1
ATOM 1821 C CA . LEU A 1 217 ? -18.537 -10.269 24.977 1.00 71.88 217 LEU A CA 1
ATOM 1822 C C . LEU A 1 217 ? -18.797 -9.383 26.207 1.00 71.88 217 LEU A C 1
ATOM 1824 O O . LEU A 1 217 ? -18.371 -9.742 27.306 1.00 71.88 217 LEU A O 1
ATOM 1828 N N . HIS A 1 218 ? -19.472 -8.236 26.055 1.00 64.00 218 HIS A N 1
ATOM 1829 C CA . HIS A 1 218 ? -19.694 -7.248 27.117 1.00 64.00 218 HIS A CA 1
ATOM 1830 C C . HIS A 1 218 ? -20.681 -7.729 28.198 1.00 64.00 218 HIS A C 1
ATOM 1832 O O . HIS A 1 218 ? -21.758 -7.171 28.387 1.00 64.00 218 HIS A O 1
ATOM 1838 N N . ASN A 1 219 ? -20.301 -8.773 28.934 1.00 52.03 219 ASN A N 1
ATOM 1839 C CA . ASN A 1 219 ? -21.063 -9.293 30.062 1.00 52.03 219 ASN A CA 1
ATOM 1840 C C . ASN A 1 219 ? -20.223 -9.499 31.338 1.00 52.03 219 ASN A C 1
ATOM 1842 O O . ASN A 1 219 ? -20.675 -10.171 32.260 1.00 52.03 219 ASN A O 1
ATOM 1846 N N . ILE A 1 220 ? -18.996 -8.962 31.445 1.00 48.72 220 ILE A N 1
ATOM 1847 C CA . ILE A 1 220 ? -18.115 -9.296 32.583 1.00 48.72 220 ILE A CA 1
ATOM 1848 C C . ILE A 1 220 ? -17.418 -8.070 33.198 1.00 48.72 220 ILE A C 1
ATOM 1850 O O . ILE A 1 220 ? -16.380 -7.615 32.733 1.00 48.72 220 ILE A O 1
ATOM 1854 N N . ARG A 1 221 ? -18.016 -7.585 34.298 1.00 47.97 221 ARG A N 1
ATOM 1855 C CA . ARG A 1 221 ? -17.476 -7.201 35.632 1.00 47.97 221 ARG A CA 1
ATOM 1856 C C . ARG A 1 221 ? -16.126 -6.464 35.830 1.00 47.97 221 ARG A C 1
ATOM 1858 O O . ARG A 1 221 ? -15.904 -6.004 36.945 1.00 47.97 221 ARG A O 1
ATOM 1865 N N . HIS A 1 222 ? -15.265 -6.245 34.835 1.00 54.03 222 HIS A N 1
ATOM 1866 C CA . HIS A 1 222 ? -13.974 -5.544 34.995 1.00 54.03 222 HIS A CA 1
ATOM 1867 C C . HIS A 1 222 ? -13.868 -4.284 34.117 1.00 54.03 222 HIS A C 1
ATOM 1869 O O . HIS A 1 222 ? -13.022 -4.168 33.245 1.00 54.03 222 HIS A O 1
ATOM 1875 N N . ILE A 1 223 ? -14.709 -3.284 34.363 1.00 57.50 223 ILE A N 1
ATOM 1876 C CA . ILE A 1 223 ? -14.872 -2.109 33.481 1.00 57.50 223 ILE A CA 1
ATOM 1877 C C . ILE A 1 223 ? -13.588 -1.267 33.298 1.00 57.50 223 ILE A C 1
ATOM 1879 O O . ILE A 1 223 ? -13.377 -0.697 32.232 1.00 57.50 223 ILE A O 1
ATOM 1883 N N . ASN A 1 224 ? -12.693 -1.202 34.291 1.00 59.53 224 ASN A N 1
ATOM 1884 C CA . ASN A 1 224 ? -11.586 -0.233 34.268 1.00 59.53 224 ASN A CA 1
ATOM 1885 C C . ASN A 1 224 ? -10.411 -0.611 33.350 1.00 59.53 224 ASN A C 1
ATOM 1887 O O . ASN A 1 224 ? -9.971 0.231 32.573 1.00 59.53 224 ASN A O 1
ATOM 1891 N N . ASN A 1 225 ? -9.913 -1.850 33.404 1.00 64.50 225 ASN A N 1
ATOM 1892 C CA . ASN A 1 225 ? -8.778 -2.263 32.560 1.00 64.50 225 ASN A CA 1
ATOM 1893 C C . ASN A 1 225 ? -9.201 -2.466 31.097 1.00 64.50 225 ASN A C 1
ATOM 1895 O O . ASN A 1 225 ? -8.420 -2.216 30.181 1.00 64.50 225 ASN A O 1
ATOM 1899 N N . PHE A 1 226 ? -10.457 -2.864 30.880 1.00 68.94 226 PHE A N 1
ATOM 1900 C CA . PHE A 1 226 ? -11.022 -3.041 29.546 1.00 68.94 226 PHE A CA 1
ATOM 1901 C C . PHE A 1 226 ? -11.194 -1.710 28.805 1.00 68.94 226 PHE A C 1
ATOM 1903 O O . PHE A 1 226 ? -10.973 -1.663 27.598 1.00 68.94 226 PHE A O 1
ATOM 1910 N N . LEU A 1 227 ? -11.510 -0.619 29.515 1.00 68.12 227 LEU A N 1
ATOM 1911 C CA . LEU A 1 227 ? -11.660 0.701 28.899 1.00 68.12 227 LEU A CA 1
ATOM 1912 C C . LEU A 1 227 ? -10.324 1.234 28.357 1.00 68.12 227 LEU A C 1
ATOM 1914 O O . LEU A 1 227 ? -10.259 1.687 27.218 1.00 68.12 227 LEU A O 1
ATOM 1918 N N . SER A 1 228 ? -9.241 1.121 29.134 1.00 73.12 228 SER A N 1
ATOM 1919 C CA . SER A 1 228 ? -7.900 1.523 28.684 1.00 73.12 228 SER A CA 1
ATOM 1920 C C . SER A 1 228 ? -7.448 0.727 27.459 1.00 73.12 228 SER A C 1
ATOM 1922 O O . SER A 1 228 ? -6.934 1.304 26.505 1.00 73.12 228 SER A O 1
ATOM 1924 N N . PHE A 1 229 ? -7.676 -0.590 27.455 1.00 79.38 229 PHE A N 1
ATOM 1925 C CA . PHE A 1 229 ? -7.361 -1.446 26.309 1.00 79.38 229 PHE A CA 1
ATOM 1926 C C . PHE A 1 229 ? -8.187 -1.082 25.065 1.00 79.38 229 PHE A C 1
ATOM 1928 O O . PHE A 1 229 ? -7.647 -1.011 23.963 1.00 79.38 229 PHE A O 1
ATOM 1935 N N . TYR A 1 230 ? -9.472 -0.767 25.239 1.00 77.38 230 TYR A N 1
ATOM 1936 C CA . TYR A 1 230 ? -10.339 -0.299 24.159 1.00 77.38 230 TYR A CA 1
ATOM 1937 C C . TYR A 1 230 ? -9.824 1.000 23.513 1.00 77.38 230 TYR A C 1
ATOM 1939 O O . TYR A 1 230 ? -9.778 1.089 22.287 1.00 77.38 230 TYR A O 1
ATOM 1947 N N . TYR A 1 231 ? -9.350 1.974 24.300 1.00 76.81 231 TYR A N 1
ATOM 1948 C CA . TYR A 1 231 ? -8.769 3.209 23.752 1.00 76.81 231 TYR A CA 1
ATOM 1949 C C . TYR A 1 231 ? -7.504 2.962 22.920 1.00 76.81 231 TYR A C 1
ATOM 1951 O O . TYR A 1 231 ? -7.332 3.587 21.874 1.00 76.81 231 TYR A O 1
ATOM 1959 N N . TRP A 1 232 ? -6.650 2.015 23.320 1.00 82.44 232 TRP A N 1
ATOM 1960 C CA . TRP A 1 232 ? -5.506 1.608 22.496 1.00 82.44 232 TRP A CA 1
ATOM 1961 C C . TRP A 1 232 ? -5.944 1.022 21.150 1.00 82.44 232 TRP A C 1
ATOM 1963 O O . TRP A 1 232 ? -5.363 1.354 20.116 1.00 82.44 232 TRP A O 1
ATOM 1973 N N . LEU A 1 233 ? -7.001 0.204 21.134 1.00 82.75 233 LEU A N 1
ATOM 1974 C CA . LEU A 1 233 ? -7.560 -0.324 19.888 1.00 82.75 233 LEU A CA 1
ATOM 1975 C C . LEU A 1 233 ? -8.125 0.792 19.000 1.00 82.75 233 LEU A C 1
ATOM 1977 O O . LEU A 1 233 ? -7.901 0.767 17.793 1.00 82.75 233 LEU A O 1
ATOM 1981 N N . LEU A 1 234 ? -8.787 1.805 19.569 1.00 79.44 234 LEU A N 1
ATOM 1982 C CA . LEU A 1 234 ? -9.256 2.963 18.800 1.00 79.44 234 LEU A CA 1
ATOM 1983 C C . LEU A 1 234 ? -8.106 3.688 18.091 1.00 79.44 234 LEU A C 1
ATOM 1985 O O . LEU A 1 234 ? -8.223 4.001 16.907 1.00 79.44 234 LEU A O 1
ATOM 1989 N N . ILE A 1 235 ? -6.975 3.897 18.771 1.00 83.00 235 ILE A N 1
ATOM 1990 C CA . ILE A 1 235 ? -5.786 4.518 18.166 1.00 83.00 235 ILE A CA 1
ATOM 1991 C C . ILE A 1 235 ? -5.274 3.672 16.995 1.00 83.00 235 ILE A C 1
ATOM 1993 O O . ILE A 1 235 ? -5.034 4.210 15.915 1.00 83.00 235 ILE A O 1
ATOM 1997 N N . LEU A 1 236 ? -5.174 2.351 17.159 1.00 87.19 236 LEU A N 1
ATOM 1998 C CA . LEU A 1 236 ? -4.741 1.454 16.081 1.00 87.19 236 LEU A CA 1
ATOM 1999 C C . LEU A 1 236 ? -5.700 1.477 14.879 1.00 87.19 236 LEU A C 1
ATOM 2001 O O . LEU A 1 236 ? -5.247 1.436 13.735 1.00 87.19 236 LEU A O 1
ATOM 2005 N N . LYS A 1 237 ? -7.015 1.615 15.106 1.00 84.00 237 LYS A N 1
ATOM 2006 C CA . LYS A 1 237 ? -8.008 1.794 14.031 1.00 84.00 237 LYS A CA 1
ATOM 2007 C C . LYS A 1 237 ? -7.768 3.083 13.233 1.00 84.00 237 LYS A C 1
ATOM 2009 O O . LYS A 1 237 ? -8.005 3.088 12.028 1.00 84.00 237 LYS A O 1
ATOM 2014 N N . SER A 1 238 ? -7.266 4.153 13.853 1.00 84.38 238 SER A N 1
ATOM 2015 C CA . SER A 1 238 ? -7.000 5.435 13.172 1.00 84.38 238 SER A CA 1
ATOM 2016 C C . SER A 1 238 ? -5.950 5.328 12.062 1.00 84.38 238 SER A C 1
ATOM 2018 O O . SER A 1 238 ? -6.016 6.040 11.057 1.00 84.38 238 SER A O 1
ATOM 2020 N N . PHE A 1 239 ? -5.029 4.368 12.184 1.00 88.00 239 PHE A N 1
ATOM 2021 C CA . PHE A 1 239 ? -3.966 4.135 11.210 1.00 88.00 239 PHE A CA 1
ATOM 2022 C C . PHE A 1 239 ? -4.478 3.694 9.832 1.00 88.00 239 PHE A C 1
ATOM 2024 O O . PHE A 1 239 ? -3.721 3.731 8.864 1.00 88.00 239 PHE A O 1
ATOM 2031 N N . ARG A 1 240 ? -5.778 3.392 9.693 1.00 88.31 240 ARG A N 1
ATOM 2032 C CA . ARG A 1 240 ? -6.474 3.244 8.400 1.00 88.31 240 ARG A CA 1
ATOM 2033 C C . ARG A 1 240 ? -6.221 4.403 7.445 1.00 88.31 240 ARG A C 1
ATOM 2035 O O . ARG A 1 240 ? -6.131 4.167 6.243 1.00 88.31 240 ARG A O 1
ATOM 2042 N N . ILE A 1 241 ? -6.047 5.624 7.956 1.00 88.19 241 ILE A N 1
ATOM 2043 C CA . ILE A 1 241 ? -5.735 6.799 7.131 1.00 88.19 241 ILE A CA 1
ATOM 2044 C C . ILE A 1 241 ? -4.445 6.600 6.320 1.00 88.19 241 ILE A C 1
ATOM 2046 O O . ILE A 1 241 ? -4.369 7.018 5.166 1.00 88.19 241 ILE A O 1
ATOM 2050 N N . TYR A 1 242 ? -3.457 5.880 6.866 1.00 86.94 242 TYR A N 1
ATOM 2051 C CA . TYR A 1 242 ? -2.195 5.613 6.179 1.00 86.94 242 TYR A CA 1
ATOM 2052 C C . TYR A 1 242 ? -2.366 4.697 4.971 1.00 86.94 242 TYR A C 1
ATOM 2054 O O . TYR A 1 242 ? -1.540 4.743 4.064 1.00 86.94 242 TYR A O 1
ATOM 2062 N N . ARG A 1 243 ? -3.464 3.940 4.867 1.00 84.88 243 ARG A N 1
ATOM 2063 C CA . ARG A 1 243 ? -3.764 3.141 3.669 1.00 84.88 243 ARG A CA 1
ATOM 2064 C C . ARG A 1 243 ? -3.970 4.012 2.434 1.00 84.88 243 ARG A C 1
ATOM 2066 O O . ARG A 1 243 ? -3.670 3.574 1.327 1.00 84.88 243 ARG A O 1
ATOM 2073 N N . LEU A 1 244 ? -4.380 5.273 2.607 1.00 84.38 244 LEU A N 1
ATOM 2074 C CA . LEU A 1 244 ? -4.474 6.240 1.510 1.00 84.38 244 LEU A CA 1
ATOM 2075 C C . LEU A 1 244 ? -3.119 6.506 0.849 1.00 84.38 244 LEU A C 1
ATOM 2077 O O . LEU A 1 244 ? -3.085 6.795 -0.344 1.00 84.38 244 LEU A O 1
ATOM 2081 N N . THR A 1 245 ? -2.005 6.339 1.571 1.00 81.50 245 THR A N 1
ATOM 2082 C CA . THR A 1 245 ? -0.662 6.436 0.978 1.00 81.50 245 THR A CA 1
ATOM 2083 C C . THR A 1 245 ? -0.435 5.374 -0.096 1.00 81.50 245 THR A C 1
ATOM 2085 O O . THR A 1 245 ? 0.352 5.591 -1.012 1.00 81.50 245 THR A O 1
ATOM 2088 N N . ARG A 1 246 ? -1.154 4.242 -0.075 1.00 77.88 246 ARG A N 1
ATOM 2089 C CA . ARG A 1 246 ? -1.078 3.261 -1.160 1.00 77.88 246 ARG A CA 1
ATOM 2090 C C . ARG A 1 246 ? -1.720 3.790 -2.442 1.00 77.88 246 ARG A C 1
ATOM 2092 O O . ARG A 1 246 ? -1.195 3.533 -3.517 1.00 77.88 246 ARG A O 1
ATOM 2099 N N . TYR A 1 247 ? -2.820 4.517 -2.348 1.00 77.88 247 TYR A N 1
ATOM 2100 C CA . TYR A 1 247 ? -3.617 4.875 -3.521 1.00 77.88 247 TYR A CA 1
ATOM 2101 C C . TYR A 1 247 ? -3.285 6.262 -4.068 1.00 77.88 247 TYR A C 1
ATOM 2103 O O . TYR A 1 247 ? -3.330 6.490 -5.275 1.00 77.88 247 TYR A O 1
ATOM 2111 N N . LEU A 1 248 ? -2.905 7.187 -3.187 1.00 78.81 248 LEU A N 1
ATOM 2112 C CA . LEU A 1 248 ? -2.614 8.568 -3.539 1.00 78.81 248 LEU A CA 1
ATOM 2113 C C . LEU A 1 248 ? -1.109 8.760 -3.725 1.00 78.81 248 LEU A C 1
ATOM 2115 O O . LEU A 1 248 ? -0.361 8.909 -2.759 1.00 78.81 248 LEU A O 1
ATOM 2119 N N . LEU A 1 249 ? -0.677 8.821 -4.988 1.00 70.88 249 LEU A N 1
ATOM 2120 C CA . LEU A 1 249 ? 0.720 9.080 -5.359 1.00 70.88 249 LEU A CA 1
ATOM 2121 C C . LEU A 1 249 ? 1.277 10.330 -4.663 1.00 70.88 249 LEU A C 1
ATOM 2123 O O . LEU A 1 249 ? 2.385 10.298 -4.138 1.00 70.88 249 LEU A O 1
ATOM 2127 N N . HIS A 1 250 ? 0.488 11.404 -4.600 1.00 72.94 250 HIS A N 1
ATOM 2128 C CA . HIS A 1 250 ? 0.889 12.664 -3.976 1.00 72.94 250 HIS A CA 1
ATOM 2129 C C . HIS A 1 250 ? 1.257 12.508 -2.495 1.00 72.94 250 HIS A C 1
ATOM 2131 O O . HIS A 1 250 ? 2.201 13.143 -2.041 1.00 72.94 250 HIS A O 1
ATOM 2137 N N . LEU A 1 251 ? 0.580 11.622 -1.751 1.00 73.81 251 LEU A N 1
ATOM 2138 C CA . LEU A 1 251 ? 0.933 11.349 -0.355 1.00 73.81 251 LEU A CA 1
ATOM 2139 C C . LEU A 1 251 ? 2.248 10.576 -0.237 1.00 73.81 251 LEU A C 1
ATOM 2141 O O . LEU A 1 251 ? 3.012 10.833 0.688 1.00 73.81 251 LEU A O 1
ATOM 2145 N N . ARG A 1 252 ? 2.548 9.667 -1.175 1.00 70.94 252 ARG A N 1
ATOM 2146 C CA . ARG A 1 252 ? 3.854 8.984 -1.215 1.00 70.94 252 ARG A CA 1
ATOM 2147 C C . ARG A 1 252 ? 4.983 9.966 -1.508 1.00 70.94 252 ARG A C 1
ATOM 2149 O O . ARG A 1 252 ? 6.027 9.898 -0.867 1.00 70.94 252 ARG A O 1
ATOM 2156 N N . LEU A 1 253 ? 4.763 10.872 -2.461 1.00 70.44 253 LEU A N 1
ATOM 2157 C CA . LEU A 1 253 ? 5.721 11.922 -2.807 1.00 70.44 253 LEU A CA 1
ATOM 2158 C C . LEU A 1 253 ? 5.949 12.861 -1.624 1.00 70.44 253 LEU A C 1
ATOM 2160 O O . LEU A 1 253 ? 7.094 13.127 -1.278 1.00 70.44 253 LEU A O 1
ATOM 2164 N N . LEU A 1 254 ? 4.874 13.284 -0.955 1.00 78.75 254 LEU A N 1
ATOM 2165 C CA . LEU A 1 254 ? 4.960 14.100 0.251 1.00 78.75 254 LEU A CA 1
ATOM 2166 C C . LEU A 1 254 ? 5.714 13.364 1.359 1.00 78.75 254 LEU A C 1
ATOM 2168 O O . LEU A 1 254 ? 6.610 13.945 1.953 1.00 78.75 254 LEU A O 1
ATOM 2172 N N . TYR A 1 255 ? 5.418 12.085 1.605 1.00 76.50 255 TYR A N 1
ATOM 2173 C CA . TYR A 1 255 ? 6.131 11.292 2.610 1.00 76.50 255 TYR A CA 1
ATOM 2174 C C . TYR A 1 255 ? 7.636 11.213 2.324 1.00 76.50 255 TYR A C 1
ATOM 2176 O O . TYR A 1 255 ? 8.436 11.418 3.232 1.00 76.50 255 TYR A O 1
ATOM 2184 N N . LYS A 1 256 ? 8.033 10.974 1.067 1.00 73.88 256 LYS A N 1
ATOM 2185 C CA . LYS A 1 256 ? 9.450 10.971 0.671 1.00 73.88 256 LYS A CA 1
ATOM 2186 C C . LYS A 1 256 ? 10.087 12.351 0.811 1.00 73.88 256 LYS A C 1
ATOM 2188 O O . LYS A 1 256 ? 11.176 12.446 1.363 1.00 73.88 256 LYS A O 1
ATOM 2193 N N . ALA A 1 257 ? 9.409 13.406 0.360 1.00 80.88 257 ALA A N 1
ATOM 2194 C CA . ALA A 1 257 ? 9.891 14.777 0.505 1.00 80.88 257 ALA A CA 1
ATOM 2195 C C . ALA A 1 257 ? 10.090 15.139 1.984 1.00 80.88 257 ALA A C 1
ATOM 2197 O O . ALA A 1 257 ? 11.133 15.672 2.351 1.00 80.88 257 ALA A O 1
ATOM 2198 N N . VAL A 1 258 ? 9.141 14.758 2.845 1.00 84.00 258 VAL A N 1
ATOM 2199 C CA . VAL A 1 258 ? 9.254 14.910 4.299 1.00 84.00 258 VAL A CA 1
ATOM 2200 C C . VAL A 1 258 ? 10.434 14.102 4.831 1.00 84.00 258 VAL A C 1
ATOM 2202 O O . VAL A 1 258 ? 11.248 14.661 5.551 1.00 84.00 258 VAL A O 1
ATOM 2205 N N . ALA A 1 259 ? 10.593 12.833 4.450 1.00 81.44 259 ALA A N 1
ATOM 2206 C CA . ALA A 1 259 ? 11.708 12.001 4.906 1.00 81.44 259 ALA A CA 1
ATOM 2207 C C . ALA A 1 259 ? 13.082 12.577 4.513 1.00 81.44 259 ALA A C 1
ATOM 2209 O O . ALA A 1 259 ? 13.992 12.613 5.339 1.00 81.44 259 ALA A O 1
ATOM 2210 N N . ILE A 1 260 ? 13.218 13.081 3.284 1.00 82.94 260 ILE A N 1
ATOM 2211 C CA . ILE A 1 260 ? 14.435 13.756 2.813 1.00 82.94 260 ILE A CA 1
ATOM 2212 C C . ILE A 1 260 ? 14.675 15.028 3.629 1.00 82.94 260 ILE A C 1
ATOM 2214 O O . ILE A 1 260 ? 15.754 15.203 4.191 1.00 82.94 260 ILE A O 1
ATOM 2218 N N . SER A 1 261 ? 13.648 15.869 3.776 1.00 88.69 261 SER A N 1
ATOM 2219 C CA . SER A 1 261 ? 13.758 17.109 4.549 1.00 88.69 261 SER A CA 1
ATOM 2220 C C . SER A 1 261 ? 14.070 16.853 6.026 1.00 88.69 261 SER A C 1
ATOM 2222 O O . SER A 1 261 ? 14.807 17.614 6.638 1.00 88.69 261 SER A O 1
ATOM 2224 N N . LEU A 1 262 ? 13.576 15.755 6.607 1.00 87.88 262 LEU A N 1
ATOM 2225 C CA . LEU A 1 262 ? 13.883 15.369 7.981 1.00 87.88 262 LEU A CA 1
ATOM 2226 C C . LEU A 1 262 ? 15.346 14.968 8.128 1.00 87.88 262 LEU A C 1
ATOM 2228 O O . LEU A 1 262 ? 15.962 15.350 9.115 1.00 87.88 262 LEU A O 1
ATOM 2232 N N . ASN A 1 263 ? 15.924 14.259 7.156 1.00 85.88 263 ASN A N 1
ATOM 2233 C CA . ASN A 1 263 ? 17.354 13.948 7.179 1.00 85.88 263 ASN A CA 1
ATOM 2234 C C . ASN A 1 263 ? 18.204 15.224 7.119 1.00 85.88 263 ASN A C 1
ATOM 2236 O O . ASN A 1 263 ? 19.179 15.338 7.860 1.00 85.88 263 ASN A O 1
ATOM 2240 N N . GLU A 1 264 ? 17.815 16.198 6.294 1.00 86.81 264 GLU A N 1
ATOM 2241 C CA . GLU A 1 264 ? 18.479 17.505 6.223 1.00 86.81 264 GLU A CA 1
ATOM 2242 C C . GLU A 1 264 ? 18.328 18.293 7.529 1.00 86.81 264 GLU A C 1
ATOM 2244 O O . GLU A 1 264 ? 19.311 18.811 8.055 1.00 86.81 264 GLU A O 1
ATOM 2249 N N . VAL A 1 265 ? 17.124 18.332 8.106 1.00 87.44 265 VAL A N 1
ATOM 2250 C CA . VAL A 1 265 ? 16.855 18.988 9.394 1.00 87.44 265 VAL A CA 1
ATOM 2251 C C . VAL A 1 265 ? 17.632 18.311 10.523 1.00 87.44 265 VAL A C 1
ATOM 2253 O O . VAL A 1 265 ? 18.265 18.997 11.321 1.00 87.44 265 VAL A O 1
ATOM 2256 N N . CYS A 1 266 ? 17.662 16.980 10.581 1.00 89.12 266 CYS A N 1
ATOM 2257 C CA . CYS A 1 266 ? 18.468 16.239 11.548 1.00 89.12 266 CYS A CA 1
ATOM 2258 C C . CYS A 1 266 ? 19.962 16.531 11.369 1.00 89.12 266 CYS A C 1
ATOM 2260 O O . CYS A 1 266 ? 20.647 16.780 12.358 1.00 89.12 266 CYS A O 1
ATOM 2262 N N . ALA A 1 267 ? 20.469 16.570 10.134 1.00 87.81 267 ALA A N 1
ATOM 2263 C CA . ALA A 1 267 ? 21.857 16.933 9.856 1.00 87.81 267 ALA A CA 1
ATOM 2264 C C . ALA A 1 267 ? 22.173 18.385 10.264 1.00 87.81 267 ALA A C 1
ATOM 2266 O O . ALA A 1 267 ? 23.246 18.659 10.805 1.00 87.81 267 ALA A O 1
ATOM 2267 N N . LEU A 1 268 ? 21.239 19.320 10.070 1.00 87.00 268 LEU A N 1
ATOM 2268 C CA . LEU A 1 268 ? 21.360 20.710 10.518 1.00 87.00 268 LEU A CA 1
ATOM 2269 C C . LEU A 1 268 ? 21.376 20.830 12.048 1.00 87.00 268 LEU A C 1
ATOM 2271 O O . LEU A 1 268 ? 22.224 21.535 12.590 1.00 87.00 268 LEU A O 1
ATOM 2275 N N . ILE A 1 269 ? 20.500 20.098 12.742 1.00 87.38 269 ILE A N 1
ATOM 2276 C CA . ILE A 1 269 ? 20.470 20.037 14.210 1.00 87.38 269 ILE A CA 1
ATOM 2277 C C . ILE A 1 269 ? 21.784 19.450 14.747 1.00 87.38 269 ILE A C 1
ATOM 2279 O O . ILE A 1 269 ? 22.389 20.023 15.650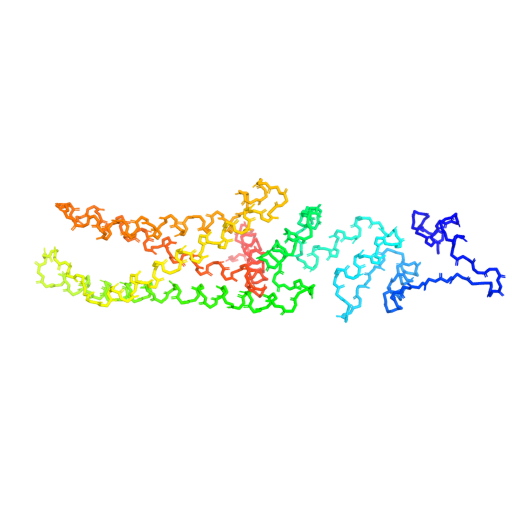 1.00 87.38 269 ILE A O 1
ATOM 2283 N N . ILE A 1 270 ? 22.263 18.344 14.167 1.00 88.06 270 ILE A N 1
ATOM 2284 C CA . ILE A 1 270 ? 23.506 17.675 14.585 1.00 88.06 270 ILE A CA 1
ATOM 2285 C C . ILE A 1 270 ? 24.740 18.540 14.288 1.00 88.06 270 ILE A C 1
ATOM 2287 O O . ILE A 1 270 ? 25.678 18.561 15.080 1.00 88.06 270 ILE A O 1
ATOM 2291 N N . SER A 1 271 ? 24.747 19.276 13.173 1.00 84.88 271 SER A N 1
ATOM 2292 C CA . SER A 1 271 ? 25.864 20.157 12.796 1.00 84.88 271 SER A CA 1
ATOM 2293 C C . SER A 1 271 ? 25.927 21.465 13.592 1.00 84.88 271 SER A C 1
ATOM 2295 O O . SER A 1 271 ? 26.831 22.267 13.361 1.00 84.88 271 SER A O 1
ATOM 2297 N N . GLY A 1 272 ? 24.998 21.696 14.528 1.00 74.00 272 GLY A N 1
ATOM 2298 C CA . GLY A 1 272 ? 25.030 22.845 15.434 1.00 74.00 272 GLY A CA 1
ATOM 2299 C C . GLY A 1 272 ? 24.826 24.201 14.754 1.00 74.00 272 GLY A C 1
ATOM 2300 O O . GLY A 1 272 ? 24.973 25.228 15.405 1.00 74.00 272 GLY A O 1
ATOM 2301 N N . LYS A 1 273 ? 24.446 24.235 13.469 1.00 60.81 273 LYS A N 1
ATOM 2302 C CA . LYS A 1 273 ? 24.200 25.465 12.690 1.00 60.81 273 LYS A CA 1
ATOM 2303 C C . LYS A 1 273 ? 22.877 26.174 13.031 1.00 60.81 273 LYS A C 1
ATOM 2305 O O . LYS A 1 273 ? 22.435 27.030 12.271 1.00 60.81 273 LYS A O 1
ATOM 2310 N N . ILE A 1 274 ? 22.234 25.802 14.139 1.00 55.50 274 ILE A N 1
ATOM 2311 C CA . ILE A 1 274 ? 20.957 26.372 14.609 1.00 55.50 274 ILE A CA 1
ATOM 2312 C C . ILE A 1 274 ? 21.166 27.269 15.856 1.00 55.50 274 ILE A C 1
ATOM 2314 O O . ILE A 1 274 ? 20.203 27.655 16.510 1.00 55.50 274 ILE A O 1
ATOM 2318 N N . TYR A 1 275 ? 22.406 27.665 16.165 1.00 48.09 275 TYR A N 1
ATOM 2319 C CA . TYR A 1 275 ? 22.696 28.746 17.120 1.00 48.09 275 TYR A CA 1
ATOM 2320 C C . TYR A 1 275 ? 23.250 29.982 16.418 1.00 48.09 275 TYR A C 1
ATOM 2322 O O . TYR A 1 275 ? 24.130 29.812 15.543 1.00 48.09 275 TYR A O 1
#

Sequence (275 aa):
LKIFPETLLGNEDKRRLFYDNKLHLYRFNRHPSIFESILYYYLNPGILIRPPHIESEIFYDELRFWNINESLMETFIEDDMIPLDNIRFLPAEKWRRIIWKTLMYPKSIDFPYSELVIGTCILATLLSCIPFIGEIIPTVTELNKLQNILGVKQIYFPLYMRSFYIIEIISIIIFTIELNLRIISAPKFSLIIYDIINFLDLIIILSGSICLISYHLHNIRHINNFLSFYYWLLILKSFRIYRLTRYLLHLRLLYKAVAISLNEVCALIISGKIY

Secondary structure (DSSP, 8-state):
-TT-TTSTTT-HHHHHTTEETTTTEE---S-HHHHHHHHHHHHTTT-----TTS-HHHHHHHHHHTT--HHHHHHHHHHTT--HHHHH---SSHHHHHHHHHHH-TT-TT-TTHHHHHHHHHHHHHHHHHHHHHHHHHHHHHHHHHHHHT--------THHHHHHHHHHHHHHHHHHHHHHHHHH-S-HHHHHT-HHHHHHHHHHHHHHHHHHHHHT--SS-HHHHHHHHHHHHHHHHGGGGGHHHH-HHHHHHHHHHHHHHHHHHHHHHTTTT-

pLDDT: mean 77.16, std 13.79, range [40.22, 93.69]